Protein AF-L7MUF5-F1 (afdb_monomer)

InterPro domains:
  IPR000047 Helix-turn-helix motif [PR00031] (43-52)
  IPR000047 Helix-turn-helix motif [PR00031] (132-148)
  IPR001356 Homeodomain [PF00046] (15-67)
  IPR001356 Homeodomain [PF00046] (95-149)
  IPR001356 Homeodomain [PS50071] (12-72)
  IPR001356 Homeodomain [PS50071] (92-152)
  IPR001356 Homeodomain [SM00389] (14-76)
  IPR001356 Homeodomain [SM00389] (94-156)
  IPR001356 Homeodomain [cd00086] (15-71)
  IPR001356 Homeodomain [cd00086] (95-149)
  IPR009057 Homedomain-like superfamily [SSF46689] (9-71)
  IPR009057 Homedomain-like superfamily [SSF46689] (90-150)
  IPR051306 Homeobox domain-containing regulator [PTHR46123] (12-186)

Sequence (189 aa):
MELSCSTGLLEKEARRRRIILTQSQKDTLRVWFEKNPNPDLATRGHLAKELGISESQIMTWFQKHRKIRKQAEFACCSEESQEQEQDKPRVKEARRSRTHFTKFQTDILIEAFEKNRFPGIVTREKLAQQTGIPESRIHIWFQNRRARHPDPGQNTQKTPHPPQSSQGPTQKTVGKLAPSKTLTSSASV

Organism: Mus musculus (NCBI:txid10090)

Solvent-accessible surface area (backbone atoms only — not comparable to full-atom values): 12763 Å² total; per-residue (Å²): 134,86,90,78,90,85,84,78,80,78,72,74,71,67,72,65,74,80,79,72,78,51,70,68,54,50,51,55,50,47,62,45,40,76,77,45,70,76,68,52,73,67,59,41,50,50,51,17,65,76,65,74,43,57,47,68,56,52,53,53,51,45,53,51,50,52,50,51,51,53,50,48,53,65,60,54,76,69,72,85,80,70,99,69,92,76,99,67,84,85,71,70,80,68,74,77,75,83,84,81,76,54,70,70,48,47,52,54,54,50,57,47,39,76,76,42,74,76,66,52,70,70,58,40,46,53,48,16,69,76,56,73,45,57,43,72,58,52,54,51,46,46,54,54,49,43,75,73,55,68,67,94,82,67,79,81,79,87,78,79,78,76,84,79,79,79,88,75,87,87,80,91,80,83,88,83,92,82,87,82,8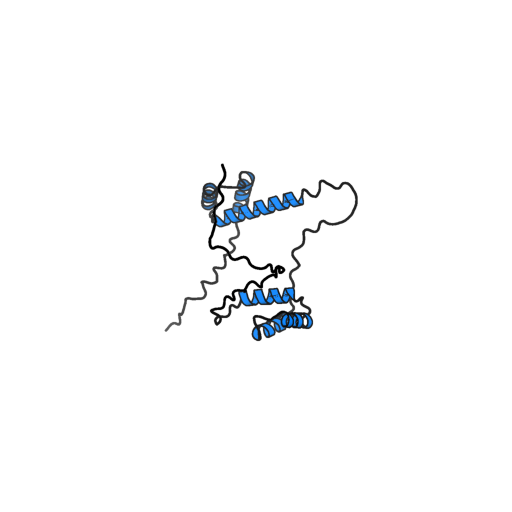8,86,90,78,90,85,89,87,134

Radius of gyration: 32.67 Å; Cα contacts (8 Å, |Δi|>4): 49; chains: 1; bounding box: 109×74×66 Å

Mean predicted aligned error: 20.21 Å

Nearest PDB structures (foldseek):
  6a8r-assembly1_B  TM=9.617E-01  e=1.023E-05  Homo sapiens
  5zjr-assembly1_A  TM=8.799E-01  e=2.143E-03  Drosophila melanogaster
  2r5y-assembly1_A  TM=7.652E-01  e=1.895E-03  Drosophila melanogaster
  2da1-assembly1_A  TM=7.391E-01  e=7.785E-03  Homo sapiens
  2dmq-assembly1_A  TM=6.373E-01  e=3.294E-03  Homo sapiens

Secondary structure (DSSP, 8-state):
-------SSSSGGGS-------HHHHHHHHHHHHH-SS--HHHHHHHHHHHTS-HHHHHHHHHHHHHHHHHHHHHHTTSSS--S------------PPPPPPHHHHHHHHHHHHH-SS--HHHHHHHHHHH---HHHHHHHHHHHHHHS--TT------PPP---PPPPP-------------------

Foldseek 3Di:
DDDDPDDDPPPVVPPPPPPDQDPVLVVVLVVVCVVPLPDDPVRLVVSCVVRVHDSVVSVVVSVVVVVVVVVVVVVVVVPPPDPDDDDDPPDPPPDPDDDDADPVLVVVLVVVCVVPLDDDQVRLVVSCVVRVNPSVVSVVVSVVVCVVVPDPPDDDDDDDDDPPDDDDDDDDDDDDDDDDDDDDDDDDD

pLDDT: mean 71.27, std 24.01, range [27.42, 97.75]

Structure (mmCIF, N/CA/C/O backbone):
data_AF-L7MUF5-F1
#
_entry.id   AF-L7MUF5-F1
#
loop_
_atom_site.group_PDB
_atom_site.id
_atom_site.type_symbol
_atom_site.label_atom_id
_atom_site.label_alt_id
_atom_site.label_comp_id
_atom_site.label_asym_id
_atom_site.label_entity_id
_atom_site.label_seq_id
_atom_site.pdbx_PDB_ins_code
_atom_site.Cartn_x
_atom_site.Cartn_y
_atom_site.Cartn_z
_atom_site.occupancy
_atom_site.B_iso_or_equiv
_atom_site.auth_seq_id
_atom_site.auth_comp_id
_atom_site.auth_asym_id
_atom_site.auth_atom_id
_atom_site.pdbx_PDB_model_num
ATOM 1 N N . MET A 1 1 ? 35.320 -29.085 19.360 1.00 39.66 1 MET A N 1
ATOM 2 C CA . MET A 1 1 ? 34.786 -29.591 18.080 1.00 39.66 1 MET A CA 1
ATOM 3 C C . MET A 1 1 ? 33.567 -28.754 17.756 1.00 39.66 1 MET A C 1
ATOM 5 O O . MET A 1 1 ? 32.731 -28.553 18.627 1.00 39.66 1 MET A O 1
ATOM 9 N N . GLU A 1 2 ? 33.607 -28.162 16.571 1.00 33.91 2 GLU A N 1
ATOM 10 C CA . GLU A 1 2 ? 32.833 -27.019 16.083 1.00 33.91 2 GLU A CA 1
ATOM 11 C C . GLU A 1 2 ? 31.307 -27.192 16.140 1.00 33.91 2 GLU A C 1
ATOM 13 O O . GLU A 1 2 ? 30.761 -28.233 15.778 1.00 33.91 2 GLU A O 1
ATOM 18 N N . LEU A 1 3 ? 30.628 -26.112 16.531 1.00 40.09 3 LEU A N 1
ATOM 19 C CA . LEU A 1 3 ? 29.201 -25.888 16.326 1.00 40.09 3 LEU A CA 1
ATOM 20 C C . LEU A 1 3 ? 28.983 -25.395 14.889 1.00 40.09 3 LEU A C 1
ATOM 22 O O . LEU A 1 3 ? 29.395 -24.290 14.553 1.00 40.09 3 LEU A O 1
ATOM 26 N N . SER A 1 4 ? 28.272 -26.156 14.058 1.00 34.97 4 SER A N 1
ATOM 27 C CA . SER A 1 4 ? 27.672 -25.612 12.836 1.00 34.97 4 SER A CA 1
ATOM 28 C C . SER A 1 4 ? 26.366 -26.332 12.528 1.00 34.97 4 SER A 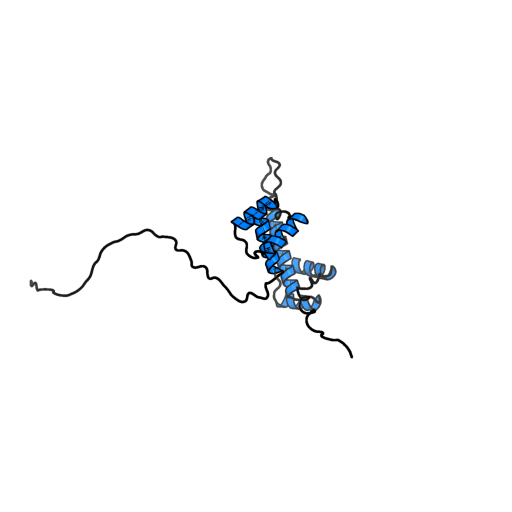C 1
ATOM 30 O O . SER A 1 4 ? 26.348 -27.425 11.972 1.00 34.97 4 SER A O 1
ATOM 32 N N . CYS A 1 5 ? 25.252 -25.705 12.902 1.00 27.42 5 CYS A N 1
ATOM 33 C CA . CYS A 1 5 ? 23.956 -25.972 12.291 1.00 27.42 5 CYS A CA 1
ATOM 34 C C . CYS A 1 5 ? 23.612 -24.741 11.443 1.00 27.42 5 CYS A C 1
ATOM 36 O O . CYS A 1 5 ? 22.890 -23.836 11.860 1.00 27.42 5 CYS A O 1
ATOM 38 N N . SER A 1 6 ? 24.242 -24.669 10.270 1.00 44.59 6 SER A N 1
ATOM 39 C CA . SER A 1 6 ? 23.833 -23.795 9.174 1.00 44.59 6 SER A CA 1
ATOM 40 C C . SER A 1 6 ? 22.742 -24.503 8.394 1.00 44.59 6 SER A C 1
ATOM 42 O O . SER A 1 6 ? 23.038 -25.533 7.812 1.00 44.59 6 SER A O 1
ATOM 44 N N . THR A 1 7 ? 21.532 -23.939 8.362 1.00 46.69 7 THR A N 1
ATOM 45 C CA . THR A 1 7 ? 20.605 -23.921 7.208 1.00 46.69 7 THR A CA 1
ATOM 46 C C . THR A 1 7 ? 19.228 -23.501 7.710 1.00 46.69 7 THR A C 1
ATOM 48 O O . THR A 1 7 ? 18.498 -24.296 8.290 1.00 46.69 7 THR A O 1
ATOM 51 N N . GLY A 1 8 ? 18.853 -22.239 7.516 1.00 38.56 8 GLY A N 1
ATOM 52 C CA . GLY A 1 8 ? 17.476 -21.817 7.803 1.00 38.56 8 GLY A CA 1
ATOM 53 C C . GLY A 1 8 ? 17.227 -20.314 7.754 1.00 38.56 8 GLY A C 1
ATOM 54 O O . GLY A 1 8 ? 16.088 -19.884 7.587 1.00 38.56 8 GLY A O 1
ATOM 55 N N . LEU A 1 9 ? 18.278 -19.493 7.846 1.00 38.97 9 LEU A N 1
ATOM 56 C CA . LEU A 1 9 ? 18.125 -18.034 7.872 1.00 38.97 9 LEU A CA 1
ATOM 57 C C . LEU A 1 9 ? 18.190 -17.369 6.481 1.00 38.97 9 LEU A C 1
ATOM 59 O O . LEU A 1 9 ? 17.806 -16.212 6.342 1.00 38.97 9 LEU A O 1
ATOM 63 N N . LEU A 1 10 ? 18.615 -18.089 5.435 1.00 42.66 10 LEU A N 1
ATOM 64 C CA . LEU A 1 10 ? 18.870 -17.513 4.104 1.00 42.66 10 LEU A CA 1
ATOM 65 C C . LEU A 1 10 ? 17.721 -17.650 3.093 1.00 42.66 10 LEU A C 1
ATOM 67 O O . LEU A 1 10 ? 17.870 -17.224 1.954 1.00 42.66 10 LEU A O 1
ATOM 71 N N . GLU A 1 11 ? 16.559 -18.180 3.478 1.00 41.78 11 GLU A N 1
ATOM 72 C CA . GLU A 1 11 ? 15.449 -18.369 2.523 1.00 41.78 11 GLU A CA 1
ATOM 73 C C . GLU A 1 11 ? 14.374 -17.274 2.604 1.00 41.78 11 GLU A C 1
ATOM 75 O O . GLU A 1 11 ? 13.569 -17.090 1.691 1.00 41.78 11 GLU A O 1
ATOM 80 N N . LYS A 1 12 ? 14.391 -16.456 3.666 1.00 38.12 12 LYS A N 1
ATOM 81 C CA . LYS A 1 12 ? 13.432 -15.349 3.854 1.00 38.12 12 LYS A CA 1
ATOM 82 C C . LYS A 1 12 ? 13.936 -13.986 3.363 1.00 38.12 12 LYS A C 1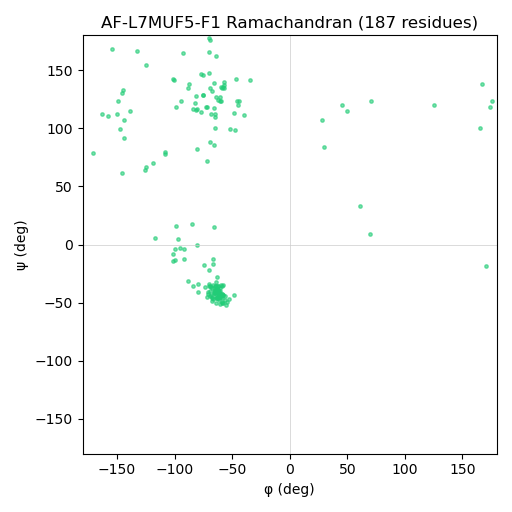
ATOM 84 O O . LYS A 1 12 ? 13.142 -13.045 3.319 1.00 38.12 12 LYS A O 1
ATOM 89 N N . GLU A 1 13 ? 15.182 -13.913 2.889 1.00 33.94 13 GLU A N 1
ATOM 90 C CA . GLU A 1 13 ? 15.756 -12.752 2.180 1.00 33.94 13 GLU A CA 1
ATOM 91 C C . GLU A 1 13 ? 15.337 -12.709 0.691 1.00 33.94 13 GLU A C 1
ATOM 93 O O . GLU A 1 13 ? 15.661 -11.785 -0.055 1.00 33.94 13 GLU A O 1
ATOM 98 N N . ALA A 1 14 ? 14.549 -13.689 0.235 1.00 40.84 14 ALA A N 1
ATOM 99 C CA . ALA A 1 14 ? 13.992 -13.749 -1.115 1.00 40.84 14 ALA A CA 1
ATOM 100 C C . ALA A 1 14 ? 12.676 -12.959 -1.272 1.00 40.84 14 ALA A C 1
ATOM 102 O O . ALA A 1 14 ? 11.934 -13.148 -2.239 1.00 40.84 14 ALA A O 1
ATOM 103 N N . ARG A 1 15 ? 12.355 -12.030 -0.358 1.00 50.66 15 ARG A N 1
ATOM 104 C CA . ARG A 1 15 ? 11.275 -11.048 -0.570 1.00 50.66 15 ARG A CA 1
ATOM 105 C C . ARG A 1 15 ? 11.722 -10.027 -1.613 1.00 50.66 15 ARG A C 1
ATOM 107 O O . ARG A 1 15 ? 12.022 -8.896 -1.261 1.00 50.66 15 ARG A O 1
ATOM 114 N N . ARG A 1 16 ? 11.785 -10.454 -2.883 1.00 51.75 16 ARG A N 1
ATOM 115 C CA . ARG A 1 16 ? 12.082 -9.662 -4.089 1.00 51.75 16 ARG A CA 1
ATOM 116 C C . ARG A 1 16 ? 13.004 -8.485 -3.781 1.00 51.75 16 ARG A C 1
ATOM 118 O O . ARG A 1 16 ? 12.507 -7.369 -3.604 1.00 51.75 16 ARG A O 1
ATOM 125 N N . ARG A 1 17 ? 14.325 -8.724 -3.749 1.00 52.56 17 ARG A N 1
ATOM 126 C CA . ARG A 1 17 ? 15.322 -7.647 -3.857 1.00 52.56 17 ARG A CA 1
ATOM 127 C C . ARG A 1 17 ? 14.787 -6.675 -4.901 1.00 52.56 17 ARG A C 1
ATOM 129 O O . ARG A 1 17 ? 14.587 -7.058 -6.053 1.00 52.56 17 ARG A O 1
ATOM 136 N N . ARG A 1 18 ? 14.400 -5.472 -4.477 1.00 55.03 18 ARG A N 1
ATOM 137 C CA . ARG A 1 18 ? 13.870 -4.457 -5.382 1.00 55.03 18 ARG A CA 1
ATOM 138 C C . ARG A 1 18 ? 15.056 -4.036 -6.235 1.00 55.03 18 ARG A C 1
ATOM 140 O O . ARG A 1 18 ? 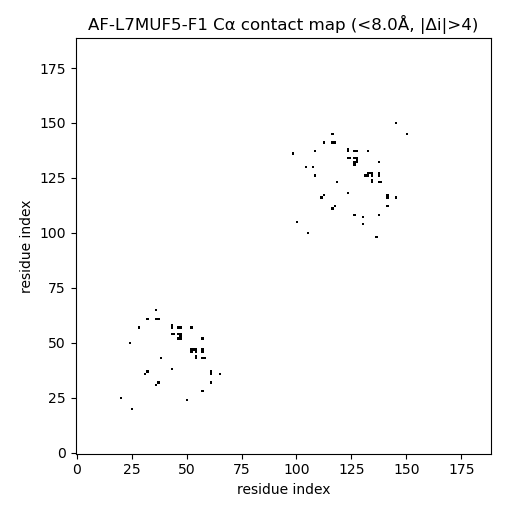15.790 -3.141 -5.846 1.00 55.03 18 ARG A O 1
ATOM 147 N N . ILE A 1 19 ? 15.280 -4.740 -7.341 1.00 63.91 19 ILE A N 1
ATOM 148 C CA . ILE A 1 19 ? 16.345 -4.420 -8.282 1.00 63.91 19 ILE A CA 1
ATOM 149 C C . ILE A 1 19 ? 15.994 -3.050 -8.862 1.00 63.91 19 ILE A C 1
ATOM 151 O O . ILE A 1 19 ? 14.963 -2.879 -9.521 1.00 63.91 19 ILE A O 1
ATOM 155 N N . ILE A 1 20 ? 16.810 -2.057 -8.523 1.00 77.06 20 ILE A N 1
ATOM 156 C CA . ILE A 1 20 ? 16.677 -0.684 -8.995 1.00 77.06 20 ILE A CA 1
ATOM 157 C C . ILE A 1 20 ? 17.312 -0.651 -10.382 1.00 77.06 20 ILE A C 1
ATOM 159 O O . ILE A 1 20 ? 18.509 -0.884 -10.506 1.00 77.06 20 ILE A O 1
ATOM 163 N N . LEU A 1 21 ? 16.516 -0.380 -11.420 1.00 84.81 21 LEU A N 1
ATOM 164 C CA . LEU A 1 21 ? 17.067 -0.130 -12.753 1.00 84.81 21 LEU A CA 1
ATOM 165 C C . LEU A 1 21 ? 18.026 1.065 -12.680 1.00 84.81 21 LEU A C 1
ATOM 167 O O . LEU A 1 21 ? 17.680 2.095 -12.080 1.00 84.81 21 LEU A O 1
ATOM 171 N N . THR A 1 22 ? 19.194 0.934 -13.305 1.00 88.56 22 THR A N 1
ATOM 172 C CA . THR A 1 22 ? 20.160 2.028 -13.435 1.00 88.56 22 THR A CA 1
ATOM 173 C C . THR A 1 22 ? 19.569 3.160 -14.276 1.00 88.56 22 THR A C 1
ATOM 175 O O . THR A 1 22 ? 18.566 2.987 -14.974 1.00 88.56 22 THR A O 1
ATOM 178 N N . GLN A 1 23 ? 20.156 4.355 -14.189 1.00 84.75 23 GLN A N 1
ATOM 179 C CA . GLN A 1 23 ? 19.664 5.506 -14.945 1.00 84.75 23 GLN A CA 1
ATOM 180 C C . GLN A 1 23 ? 19.762 5.261 -16.461 1.00 84.75 23 GLN A C 1
ATOM 182 O O . GLN A 1 23 ? 18.758 5.378 -17.154 1.00 84.75 23 GLN A O 1
ATOM 187 N N . SER A 1 24 ? 20.908 4.756 -16.931 1.00 89.50 24 SER A N 1
ATOM 188 C CA . SER A 1 24 ? 21.113 4.362 -18.333 1.00 89.50 24 SER A CA 1
ATOM 189 C C . SER A 1 24 ? 20.084 3.328 -18.818 1.00 89.50 24 SER A C 1
ATOM 191 O O . SER A 1 24 ? 19.470 3.528 -19.862 1.00 89.50 24 SER A O 1
ATOM 193 N N . GLN A 1 25 ? 19.786 2.287 -18.026 1.00 90.00 25 GLN A N 1
ATOM 194 C CA . GLN A 1 25 ? 18.750 1.303 -18.377 1.00 90.00 25 GLN A CA 1
ATOM 195 C C . GLN A 1 25 ? 17.362 1.945 -18.527 1.00 90.00 25 GLN A C 1
ATOM 197 O O . GLN A 1 25 ? 16.604 1.584 -19.424 1.00 90.00 25 GLN A O 1
ATOM 202 N N . LYS A 1 26 ? 17.003 2.899 -17.656 1.00 88.69 26 LYS A N 1
ATOM 203 C CA . LYS A 1 26 ? 15.715 3.610 -17.748 1.00 88.69 26 LYS A CA 1
ATOM 204 C C . LYS A 1 26 ? 15.637 4.500 -18.978 1.00 88.69 26 LYS A C 1
ATOM 206 O O . LYS A 1 26 ? 14.559 4.612 -19.555 1.00 88.69 26 LYS A O 1
ATOM 211 N N . ASP A 1 27 ? 16.736 5.142 -19.347 1.00 89.38 27 ASP A N 1
ATOM 212 C CA . ASP A 1 27 ? 16.761 6.054 -20.484 1.00 89.38 27 ASP A CA 1
ATOM 213 C C . ASP A 1 27 ? 16.642 5.280 -21.800 1.00 89.38 27 ASP A C 1
ATOM 215 O O . ASP A 1 27 ? 15.800 5.631 -22.626 1.00 89.38 27 ASP A O 1
ATOM 219 N N . THR A 1 28 ? 17.317 4.132 -21.930 1.00 89.12 28 THR A N 1
ATOM 220 C CA . THR A 1 28 ? 17.105 3.227 -23.072 1.00 89.12 28 THR A CA 1
ATOM 221 C C . THR A 1 28 ? 15.660 2.727 -23.150 1.00 89.12 28 THR A C 1
ATOM 223 O O . THR A 1 28 ? 15.048 2.754 -24.218 1.00 89.12 28 THR A O 1
ATOM 226 N N . LEU A 1 29 ? 15.064 2.325 -22.019 1.00 90.56 29 LEU A N 1
ATOM 227 C CA . LEU A 1 29 ? 13.659 1.900 -21.988 1.00 90.56 29 LEU A CA 1
ATOM 228 C C . LEU A 1 29 ? 12.690 3.031 -22.352 1.00 90.56 29 LEU A C 1
ATOM 230 O O . LEU A 1 29 ? 11.657 2.759 -22.956 1.00 90.56 29 LEU A O 1
ATOM 234 N N . ARG A 1 30 ? 13.007 4.288 -22.018 1.00 89.88 30 ARG A N 1
ATOM 235 C CA . ARG A 1 30 ? 12.189 5.458 -22.372 1.00 89.88 30 ARG A CA 1
ATOM 236 C C . ARG A 1 30 ? 12.184 5.713 -23.874 1.00 89.88 30 ARG A C 1
ATOM 238 O O . ARG A 1 30 ? 11.107 5.852 -24.443 1.00 89.88 30 ARG A O 1
ATOM 245 N N . VAL A 1 31 ? 13.355 5.678 -24.510 1.00 90.50 31 VAL A N 1
ATOM 246 C CA . VAL A 1 31 ? 13.477 5.816 -25.971 1.00 90.50 31 VAL A CA 1
ATOM 247 C C . VAL A 1 31 ? 12.679 4.724 -26.686 1.00 90.50 31 VAL A C 1
ATOM 249 O O . VAL A 1 31 ? 11.962 4.990 -27.650 1.00 90.50 31 VAL A O 1
ATOM 252 N N . TRP A 1 32 ? 12.749 3.490 -26.188 1.00 90.06 32 TRP A N 1
ATOM 253 C CA . TRP A 1 32 ? 11.943 2.391 -26.716 1.00 90.06 32 TRP A CA 1
ATOM 254 C C . TRP A 1 32 ? 10.445 2.579 -26.475 1.00 90.06 32 TRP A C 1
ATOM 256 O O . TRP A 1 32 ? 9.642 2.292 -27.361 1.00 90.06 32 TRP A O 1
ATOM 266 N N . PHE A 1 33 ? 10.062 3.082 -25.302 1.00 92.00 33 PHE A N 1
ATOM 267 C CA . PHE A 1 33 ? 8.669 3.325 -24.937 1.00 92.00 33 PHE A CA 1
ATOM 268 C C . PHE A 1 33 ? 7.981 4.348 -25.839 1.00 92.00 33 PHE A C 1
ATOM 270 O O . PHE A 1 33 ? 6.810 4.171 -26.164 1.00 92.00 33 PHE A O 1
ATOM 277 N N . GLU A 1 34 ? 8.689 5.402 -26.242 1.00 89.25 34 GLU A N 1
ATOM 278 C CA . GLU A 1 34 ? 8.163 6.421 -27.156 1.00 89.25 34 GLU A CA 1
ATOM 279 C C . GLU A 1 34 ? 7.855 5.842 -28.540 1.00 89.25 34 GLU A C 1
ATOM 281 O O . GLU A 1 34 ? 6.822 6.162 -29.125 1.00 89.25 34 GLU A O 1
ATOM 286 N N . LYS A 1 35 ? 8.716 4.941 -29.029 1.00 87.50 35 LYS A N 1
ATOM 287 C CA . LYS A 1 35 ? 8.584 4.308 -30.348 1.00 87.50 35 LYS A CA 1
ATOM 288 C C . LYS A 1 35 ? 7.574 3.164 -30.364 1.00 87.50 35 LYS A C 1
ATOM 290 O O . LYS A 1 35 ? 6.823 3.017 -31.321 1.00 87.50 35 LYS A O 1
ATOM 295 N N . ASN A 1 36 ? 7.562 2.337 -29.320 1.00 87.31 36 ASN A N 1
ATOM 296 C CA . ASN A 1 36 ? 6.658 1.199 -29.205 1.00 87.31 36 ASN A CA 1
ATOM 297 C C . ASN A 1 36 ? 6.214 0.989 -27.744 1.00 87.31 36 ASN A C 1
ATOM 299 O O . ASN A 1 36 ? 6.855 0.246 -26.999 1.00 87.31 36 ASN A O 1
ATOM 303 N N . PRO A 1 37 ? 5.083 1.585 -27.321 1.00 86.94 37 PRO A N 1
ATOM 304 C CA . PRO A 1 37 ? 4.555 1.427 -25.963 1.00 86.94 37 PRO A CA 1
ATOM 305 C C . PRO A 1 37 ? 4.075 0.005 -25.628 1.00 86.94 37 PRO A C 1
ATOM 307 O O . PRO A 1 37 ? 3.879 -0.316 -24.452 1.00 86.94 37 PRO A O 1
ATOM 310 N N . ASN A 1 38 ? 3.849 -0.839 -26.641 1.00 88.19 38 ASN A N 1
ATOM 311 C CA . ASN A 1 38 ? 3.309 -2.192 -26.509 1.00 88.19 38 ASN A CA 1
ATOM 312 C C . ASN A 1 38 ? 4.240 -3.221 -27.179 1.00 88.19 38 ASN A C 1
ATOM 314 O O . ASN A 1 38 ? 3.831 -3.872 -28.140 1.00 88.19 38 ASN A O 1
ATOM 318 N N . PRO A 1 39 ? 5.481 -3.396 -26.686 1.00 87.75 39 PRO A N 1
ATOM 319 C CA . PRO A 1 39 ? 6.409 -4.346 -27.279 1.00 87.75 39 PRO A CA 1
ATOM 320 C C . PRO A 1 39 ? 5.893 -5.777 -27.109 1.00 87.75 39 PRO A C 1
ATOM 322 O O . PRO A 1 39 ? 5.376 -6.147 -26.043 1.00 87.75 39 PRO A O 1
ATOM 325 N N . ASP A 1 40 ? 6.049 -6.577 -28.160 1.00 89.69 40 ASP A N 1
ATOM 326 C CA . ASP A 1 40 ? 5.726 -7.999 -28.161 1.00 89.69 40 ASP A CA 1
ATOM 327 C C . ASP A 1 40 ? 6.714 -8.806 -27.296 1.00 89.69 40 ASP A C 1
ATOM 329 O O . ASP A 1 40 ? 7.640 -8.268 -26.681 1.00 89.69 40 ASP A O 1
ATOM 333 N N . LEU A 1 41 ? 6.485 -10.116 -27.190 1.00 88.06 41 LEU A N 1
ATOM 334 C CA . LEU A 1 41 ? 7.320 -10.992 -26.367 1.00 88.06 41 LEU A CA 1
ATOM 335 C C . LEU A 1 41 ? 8.779 -11.020 -26.855 1.00 88.06 41 LEU A C 1
ATOM 337 O O . LEU A 1 41 ? 9.703 -10.950 -26.046 1.00 88.06 41 LEU A O 1
ATOM 341 N N . ALA A 1 42 ? 8.989 -11.066 -28.172 1.00 87.94 42 ALA A N 1
ATOM 342 C CA . ALA A 1 42 ? 10.317 -11.149 -28.770 1.00 87.94 42 ALA A CA 1
ATOM 343 C C . ALA A 1 42 ? 11.133 -9.869 -28.536 1.00 87.94 42 ALA A C 1
ATOM 345 O O . ALA A 1 42 ? 12.281 -9.938 -28.089 1.00 87.94 42 ALA A O 1
ATOM 346 N N . THR A 1 43 ? 10.521 -8.700 -28.744 1.00 89.19 43 THR A N 1
ATOM 347 C CA . THR A 1 43 ? 11.151 -7.391 -28.528 1.00 89.19 43 THR A CA 1
ATOM 348 C C . THR A 1 43 ? 11.548 -7.216 -27.064 1.00 89.19 43 THR A C 1
ATOM 350 O O . THR A 1 43 ? 12.664 -6.793 -26.763 1.00 89.19 43 THR A O 1
ATOM 353 N N . ARG A 1 44 ? 10.673 -7.603 -26.124 1.00 91.50 44 ARG A N 1
ATOM 354 C CA . ARG A 1 44 ? 11.009 -7.560 -24.691 1.00 91.50 44 ARG A CA 1
ATOM 355 C C . ARG A 1 44 ? 12.146 -8.513 -24.333 1.00 91.50 44 ARG A C 1
ATOM 357 O O . ARG A 1 44 ? 12.998 -8.145 -23.527 1.00 91.50 44 ARG A O 1
ATOM 364 N N . GLY A 1 45 ? 12.174 -9.703 -24.930 1.00 89.69 45 GLY A N 1
ATOM 365 C CA . GLY A 1 45 ? 13.245 -10.680 -24.742 1.00 89.69 45 GLY A CA 1
ATOM 366 C C . GLY A 1 45 ? 14.606 -10.185 -25.243 1.00 89.69 45 GLY A C 1
ATOM 367 O O . GLY A 1 45 ? 15.618 -10.414 -24.580 1.00 89.69 45 GLY A O 1
ATOM 368 N N . HIS A 1 46 ? 14.646 -9.468 -26.369 1.00 91.06 46 HIS A N 1
ATOM 369 C CA . HIS A 1 46 ? 15.874 -8.839 -26.865 1.00 91.06 46 HIS A CA 1
ATOM 370 C C . HIS A 1 46 ? 16.381 -7.762 -25.898 1.00 91.06 46 HIS A C 1
ATOM 372 O O . HIS A 1 46 ? 17.521 -7.833 -25.441 1.00 91.06 46 HIS A O 1
ATOM 378 N N . LEU A 1 47 ? 15.499 -6.845 -25.487 1.00 89.38 47 LEU A N 1
ATOM 379 C CA . LEU A 1 47 ? 15.823 -5.786 -24.527 1.00 89.38 47 LEU A CA 1
ATOM 380 C C . LEU A 1 47 ? 16.293 -6.333 -23.177 1.00 89.38 47 LEU A C 1
ATOM 382 O O . LEU A 1 47 ? 17.156 -5.741 -22.535 1.00 89.38 47 LEU A O 1
ATOM 386 N N . ALA A 1 48 ? 15.742 -7.465 -22.737 1.00 92.44 48 ALA A N 1
ATOM 387 C CA . ALA A 1 48 ? 16.168 -8.128 -21.509 1.00 92.44 48 ALA A CA 1
ATOM 388 C C . ALA A 1 48 ? 17.644 -8.549 -21.579 1.00 92.44 48 ALA A C 1
ATOM 390 O O . ALA A 1 48 ? 18.402 -8.319 -20.634 1.00 92.44 48 ALA A O 1
ATOM 391 N N . LYS A 1 49 ? 18.056 -9.120 -22.717 1.00 91.06 49 LYS A N 1
ATOM 392 C CA . LYS A 1 49 ? 19.443 -9.533 -22.964 1.00 91.06 49 LYS A CA 1
ATOM 393 C C . LYS A 1 49 ? 20.374 -8.331 -23.108 1.00 91.06 49 LYS A C 1
ATOM 395 O O . LYS A 1 49 ? 21.441 -8.333 -22.509 1.00 91.06 49 LYS A O 1
ATOM 400 N N . GLU A 1 50 ? 19.953 -7.311 -23.851 1.00 90.62 50 GLU A N 1
ATOM 401 C CA . GLU A 1 50 ? 20.744 -6.102 -24.115 1.00 90.62 50 GLU A CA 1
ATOM 402 C C . GLU A 1 50 ? 20.981 -5.271 -22.846 1.00 90.62 50 GLU A C 1
ATOM 404 O O . GLU A 1 50 ? 22.087 -4.802 -22.592 1.00 90.62 50 GLU A O 1
ATOM 409 N N . LEU A 1 51 ? 19.953 -5.123 -22.007 1.00 89.44 51 LEU A N 1
ATOM 410 C CA . LEU A 1 51 ? 20.012 -4.290 -20.804 1.00 89.44 51 LEU A CA 1
ATOM 411 C C . LEU A 1 51 ? 20.437 -5.057 -19.546 1.00 89.44 51 LEU A C 1
ATOM 413 O O . LEU A 1 51 ? 20.569 -4.446 -18.481 1.00 89.44 51 LEU A O 1
ATOM 417 N N . GLY A 1 52 ? 20.622 -6.378 -19.638 1.00 89.50 52 GLY A N 1
ATOM 418 C CA . GLY A 1 52 ? 20.966 -7.232 -18.500 1.00 89.50 52 GLY A CA 1
ATOM 419 C C . GLY A 1 52 ? 19.901 -7.227 -17.396 1.00 89.50 52 GLY A C 1
ATOM 420 O O . GLY A 1 52 ? 20.230 -7.305 -16.212 1.00 89.50 52 GLY A O 1
ATOM 421 N N . ILE A 1 53 ? 18.623 -7.087 -17.760 1.00 91.06 53 ILE A N 1
ATOM 422 C CA . ILE A 1 53 ? 17.482 -7.064 -16.827 1.00 91.06 53 ILE A CA 1
ATOM 423 C C . ILE A 1 53 ? 16.460 -8.130 -17.207 1.00 91.06 53 ILE A C 1
ATOM 425 O O . ILE A 1 53 ? 16.355 -8.528 -18.360 1.00 91.06 53 ILE A O 1
ATOM 429 N N . SER A 1 54 ? 15.667 -8.600 -16.243 1.00 90.12 54 SER A N 1
ATOM 430 C CA . SER A 1 54 ? 14.661 -9.626 -16.538 1.00 90.12 54 SER A CA 1
ATOM 431 C C . SER A 1 54 ? 13.513 -9.078 -17.391 1.00 90.12 54 SER A C 1
ATOM 433 O O . SER A 1 54 ? 13.069 -7.938 -17.224 1.00 90.12 54 SER A O 1
ATOM 435 N N . GLU A 1 55 ? 12.948 -9.929 -18.247 1.00 89.62 55 GLU A N 1
ATOM 436 C CA . GLU A 1 55 ? 11.797 -9.566 -19.081 1.00 89.62 55 GLU A CA 1
ATOM 437 C C . GLU A 1 55 ? 10.591 -9.117 -18.235 1.00 89.62 55 GLU A C 1
ATOM 439 O O . GLU A 1 55 ? 9.878 -8.176 -18.579 1.00 89.62 55 GLU A O 1
ATOM 444 N N . SER A 1 56 ? 10.413 -9.725 -17.058 1.00 87.12 56 SER A N 1
ATOM 445 C CA . SER A 1 56 ? 9.381 -9.346 -16.086 1.00 87.12 56 SER A CA 1
ATOM 446 C C . SER A 1 56 ? 9.557 -7.912 -15.565 1.00 87.12 56 SER A C 1
ATOM 448 O O . SER A 1 56 ? 8.570 -7.194 -15.364 1.00 87.12 56 SER A O 1
ATOM 450 N N . GLN A 1 57 ? 10.802 -7.445 -15.393 1.00 87.88 57 GLN A N 1
ATOM 451 C CA . GLN A 1 57 ? 11.079 -6.054 -15.020 1.00 87.88 57 GLN A CA 1
ATOM 452 C C . GLN A 1 57 ? 10.724 -5.090 -16.148 1.00 87.88 57 GLN A C 1
ATOM 454 O O . GLN A 1 57 ? 10.078 -4.079 -15.876 1.00 87.88 57 GLN A O 1
ATOM 459 N N . ILE A 1 58 ? 11.082 -5.418 -17.392 1.00 89.38 58 ILE A N 1
ATOM 460 C CA . ILE A 1 58 ? 10.719 -4.627 -18.576 1.00 89.38 58 ILE A CA 1
ATOM 461 C C . ILE A 1 58 ? 9.197 -4.561 -18.693 1.00 89.38 58 ILE A C 1
ATOM 463 O O . ILE A 1 58 ? 8.622 -3.476 -18.715 1.00 89.38 58 ILE A O 1
ATOM 467 N N . MET A 1 59 ? 8.516 -5.705 -18.645 1.00 91.00 59 MET A N 1
ATOM 468 C CA . MET A 1 59 ? 7.057 -5.777 -18.691 1.00 91.00 59 MET A CA 1
ATOM 469 C C . MET A 1 59 ? 6.409 -4.910 -17.600 1.00 91.00 59 MET A C 1
ATOM 471 O O . MET A 1 59 ? 5.533 -4.092 -17.893 1.00 91.00 59 MET A O 1
ATOM 475 N N . THR A 1 60 ? 6.857 -5.043 -16.348 1.00 89.38 60 THR A N 1
ATOM 476 C CA . THR A 1 60 ? 6.343 -4.250 -15.219 1.00 89.38 60 THR A CA 1
ATOM 477 C C . THR A 1 60 ? 6.596 -2.754 -15.424 1.00 89.38 60 THR A C 1
ATOM 479 O O . THR A 1 60 ? 5.727 -1.925 -15.138 1.00 89.38 60 THR A O 1
ATOM 482 N N . TRP A 1 61 ? 7.772 -2.390 -15.941 1.00 91.88 61 TRP A N 1
ATOM 483 C CA . TRP A 1 61 ? 8.146 -1.009 -16.229 1.00 91.88 61 TRP A CA 1
ATOM 484 C C . TRP A 1 61 ? 7.246 -0.401 -17.317 1.00 91.88 61 TRP A C 1
ATOM 486 O O . TRP A 1 61 ? 6.690 0.677 -17.093 1.00 91.88 61 TRP A O 1
ATOM 496 N N . PHE A 1 62 ? 7.001 -1.114 -18.423 1.00 92.31 62 PHE A N 1
ATOM 497 C CA . 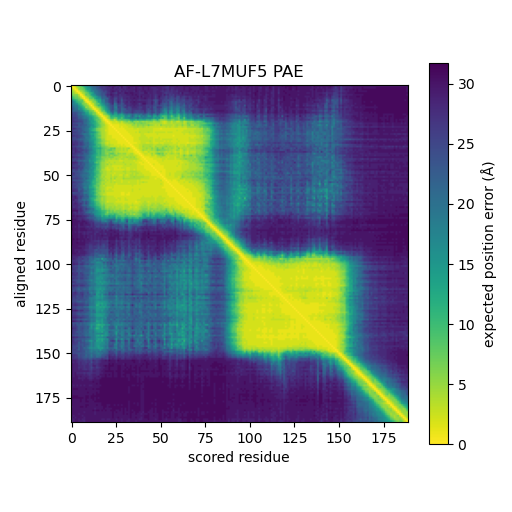PHE A 1 62 ? 6.115 -0.684 -19.515 1.00 92.31 62 PHE A CA 1
ATOM 498 C C . PHE A 1 62 ? 4.651 -0.575 -19.061 1.00 92.31 62 PHE A C 1
ATOM 500 O O . PHE A 1 62 ? 3.953 0.379 -19.404 1.00 92.31 62 PHE A O 1
ATOM 507 N N . GLN A 1 63 ? 4.162 -1.517 -18.246 1.00 88.69 63 GLN A N 1
ATOM 508 C CA . GLN A 1 63 ? 2.820 -1.440 -17.650 1.00 88.69 63 GLN A CA 1
ATOM 509 C C . GLN A 1 63 ? 2.667 -0.209 -16.748 1.00 88.69 63 GLN A C 1
ATOM 511 O O . GLN A 1 63 ? 1.668 0.509 -16.839 1.00 88.69 63 GLN A O 1
ATOM 516 N N . LYS A 1 64 ? 3.668 0.071 -15.905 1.00 87.81 64 LYS A N 1
ATOM 517 C CA . LYS A 1 64 ? 3.678 1.259 -15.047 1.00 87.81 64 LYS A CA 1
ATOM 518 C C . LYS A 1 64 ? 3.685 2.549 -15.874 1.00 87.81 64 LYS A C 1
ATOM 520 O O . LYS A 1 64 ? 2.904 3.442 -15.564 1.00 87.81 64 LYS A O 1
ATOM 525 N N . HIS A 1 65 ? 4.511 2.643 -16.917 1.00 87.75 65 HIS A N 1
ATOM 526 C CA . HIS A 1 65 ? 4.616 3.851 -17.747 1.00 87.75 65 HIS A CA 1
ATOM 527 C C . HIS A 1 65 ? 3.360 4.103 -18.586 1.00 87.75 65 HIS A C 1
ATOM 529 O O . HIS A 1 65 ? 2.880 5.232 -18.600 1.00 87.75 65 HIS A O 1
ATOM 535 N N . ARG A 1 66 ? 2.736 3.066 -19.168 1.00 91.81 66 ARG A N 1
ATOM 536 C CA . ARG A 1 66 ? 1.412 3.199 -19.814 1.00 91.81 66 ARG A CA 1
ATOM 537 C C . ARG A 1 66 ? 0.351 3.697 -18.839 1.00 91.81 66 ARG A C 1
ATOM 539 O O . ARG A 1 66 ? -0.434 4.575 -19.178 1.00 91.81 66 ARG A O 1
ATOM 546 N N . LYS A 1 67 ? 0.343 3.166 -17.610 1.00 87.38 67 LYS A N 1
ATOM 547 C CA . LYS A 1 67 ? -0.599 3.598 -16.570 1.00 87.38 67 LYS A CA 1
ATOM 548 C C . LYS A 1 67 ? -0.378 5.055 -16.169 1.00 87.38 67 LYS A C 1
ATOM 550 O O . LYS A 1 67 ? -1.355 5.780 -16.037 1.00 87.38 67 LYS A O 1
ATOM 555 N N . ILE A 1 68 ? 0.874 5.474 -15.982 1.00 85.19 68 ILE A N 1
ATOM 556 C CA . ILE A 1 68 ? 1.210 6.867 -15.660 1.00 85.19 68 ILE A CA 1
ATOM 557 C C . ILE A 1 68 ? 0.804 7.790 -16.810 1.00 85.19 68 ILE A C 1
ATOM 559 O O . ILE A 1 68 ? 0.141 8.785 -16.554 1.00 85.19 68 ILE A O 1
ATOM 563 N N . ARG A 1 69 ? 1.123 7.432 -18.061 1.00 85.44 69 ARG A N 1
ATOM 564 C CA . ARG A 1 69 ? 0.735 8.200 -19.251 1.00 85.44 69 ARG A CA 1
ATOM 565 C C . ARG A 1 69 ? -0.781 8.365 -19.343 1.00 85.44 69 ARG A C 1
ATOM 567 O O . ARG A 1 69 ? -1.256 9.488 -19.390 1.00 85.44 69 ARG A O 1
ATOM 574 N N . LYS A 1 70 ? -1.540 7.271 -19.228 1.00 85.00 70 LYS A N 1
ATOM 575 C CA . LYS A 1 70 ? -3.010 7.311 -19.235 1.00 85.00 70 LYS A CA 1
ATOM 576 C C . LYS A 1 70 ? -3.579 8.150 -18.085 1.00 85.00 70 LYS A C 1
ATOM 578 O O . LYS A 1 70 ? -4.574 8.840 -18.257 1.00 85.00 70 LYS A O 1
ATOM 583 N N . GLN A 1 71 ? -2.968 8.093 -16.899 1.00 75.62 71 GLN A N 1
ATOM 584 C CA . GLN A 1 71 ? -3.370 8.934 -15.765 1.00 75.62 71 GLN A CA 1
ATOM 585 C C . GLN A 1 71 ? -3.031 10.413 -15.976 1.00 75.62 71 GLN A C 1
ATOM 587 O O . GLN A 1 71 ? -3.781 11.257 -15.501 1.00 75.62 71 GLN A O 1
ATOM 592 N N . ALA A 1 72 ? -1.930 10.729 -16.663 1.00 77.38 72 ALA A N 1
ATOM 593 C CA . ALA A 1 72 ? -1.563 12.094 -17.027 1.00 77.38 72 ALA A CA 1
ATOM 594 C C . ALA A 1 72 ? -2.500 12.654 -18.108 1.00 77.38 72 ALA A C 1
ATOM 596 O O . ALA A 1 72 ? -2.992 13.765 -17.956 1.00 77.38 72 ALA A O 1
ATOM 597 N N . GLU A 1 73 ? -2.835 11.855 -19.124 1.00 70.38 73 GLU A N 1
ATOM 598 C CA . GLU A 1 73 ? -3.837 12.189 -20.147 1.00 70.38 73 GLU A CA 1
ATOM 599 C C . GLU A 1 73 ? -5.209 12.463 -19.498 1.00 70.38 73 GLU A C 1
ATOM 601 O O . GLU A 1 73 ? -5.821 13.499 -19.738 1.00 70.38 73 GLU A O 1
ATOM 606 N N . PHE A 1 74 ? -5.648 11.610 -18.566 1.00 61.09 74 PHE A N 1
ATOM 607 C CA . PHE A 1 74 ? -6.900 11.811 -17.819 1.00 61.09 74 PHE A CA 1
ATOM 608 C C . PHE A 1 74 ? -6.845 12.980 -16.812 1.00 61.09 74 PHE A C 1
ATOM 610 O O . PHE A 1 74 ? -7.879 13.504 -16.393 1.00 61.09 74 PHE A O 1
ATOM 617 N N . ALA A 1 75 ? -5.645 13.385 -16.388 1.00 63.47 75 ALA A N 1
ATOM 618 C CA . ALA A 1 75 ? -5.452 14.565 -15.552 1.00 63.47 75 ALA A CA 1
ATOM 619 C C . ALA A 1 75 ? -5.491 15.865 -16.374 1.00 63.47 75 ALA A C 1
ATOM 621 O O . ALA A 1 75 ? -5.999 16.852 -15.853 1.00 63.47 75 ALA A O 1
ATOM 622 N N . CYS A 1 76 ? -5.013 15.841 -17.625 1.00 42.03 76 CYS A N 1
ATOM 623 C CA . CYS A 1 76 ? -4.922 16.991 -18.531 1.00 42.03 76 CYS A CA 1
ATOM 624 C C . CYS A 1 76 ? -6.238 17.277 -19.289 1.00 42.03 76 CYS A C 1
ATOM 626 O O . CYS A 1 76 ? -6.636 18.430 -19.398 1.00 42.03 76 CYS A O 1
ATOM 628 N N . CYS A 1 77 ? -7.015 16.256 -19.680 1.00 32.94 77 CYS A N 1
ATOM 629 C CA . CYS A 1 77 ? -8.351 16.412 -20.300 1.00 32.94 77 CYS A CA 1
ATOM 630 C C . CYS A 1 77 ? -9.440 17.015 -19.382 1.00 32.94 77 CYS A C 1
ATOM 632 O O . CYS A 1 77 ? -10.629 16.884 -19.650 1.00 32.94 77 CYS A O 1
ATOM 634 N N . SER A 1 78 ? -9.082 17.622 -18.255 1.00 41.34 78 SER A N 1
ATOM 635 C CA . SER A 1 78 ? -10.035 18.321 -17.383 1.00 41.34 78 SER A CA 1
ATOM 636 C C . SER A 1 78 ? -9.755 19.809 -17.263 1.00 41.34 78 SER A C 1
ATOM 638 O O . SER A 1 78 ? -10.417 20.465 -16.470 1.00 41.34 78 SER A O 1
ATOM 640 N N . GLU A 1 79 ? -8.791 20.320 -18.028 1.00 45.88 79 GLU A N 1
ATOM 641 C CA . GLU A 1 79 ? -8.433 21.739 -18.046 1.00 45.88 79 GLU A CA 1
ATOM 642 C C . GLU A 1 79 ? -9.019 22.484 -19.261 1.00 45.88 79 GLU A C 1
ATOM 644 O O . GLU A 1 79 ? -8.979 23.705 -19.284 1.00 45.88 79 GLU A O 1
ATOM 649 N N . GLU A 1 80 ? -9.632 21.797 -20.237 1.00 44.53 80 GLU A N 1
ATOM 650 C CA . GLU A 1 80 ? -10.104 22.425 -21.491 1.00 44.53 80 GLU A CA 1
ATOM 651 C C . GLU A 1 80 ? -11.610 22.755 -21.514 1.00 44.53 80 GLU A C 1
ATOM 653 O O . GLU A 1 80 ? -12.208 22.981 -22.561 1.00 44.53 80 GLU A O 1
ATOM 658 N N . SER A 1 81 ? -12.288 22.768 -20.367 1.00 41.69 81 SER A N 1
ATOM 659 C CA . SER A 1 81 ? -13.711 23.134 -20.317 1.00 41.69 81 SER A CA 1
ATOM 660 C C . SER A 1 81 ? -14.061 23.868 -19.033 1.00 41.69 81 SER A C 1
ATOM 662 O O . SER A 1 81 ? -14.856 23.358 -18.254 1.00 41.69 81 SER A O 1
ATOM 664 N N . GLN A 1 82 ? -13.453 25.033 -18.790 1.00 40.22 82 GLN A N 1
ATOM 665 C CA . GLN A 1 82 ? -13.998 26.046 -17.874 1.00 40.22 82 GLN A CA 1
ATOM 666 C C . GLN A 1 82 ? -13.208 27.366 -17.957 1.00 40.22 82 GLN A C 1
ATOM 668 O O . GLN A 1 82 ? -12.409 27.694 -17.085 1.00 40.22 82 GLN A O 1
ATOM 673 N N . GLU A 1 83 ? -13.474 28.175 -18.983 1.00 46.81 83 GLU A N 1
ATOM 674 C CA . GLU A 1 83 ? -13.368 29.631 -18.832 1.00 46.81 83 GLU A CA 1
ATOM 675 C C . GLU A 1 83 ? -14.651 30.119 -18.142 1.00 46.81 83 GLU A C 1
ATOM 677 O O . GLU A 1 83 ? -15.601 30.490 -18.818 1.00 46.81 83 GLU A O 1
ATOM 682 N N . GLN A 1 84 ? -14.717 30.014 -16.807 1.00 42.94 84 GLN A N 1
ATOM 683 C CA . GLN A 1 84 ? -15.488 30.887 -15.899 1.00 42.94 84 GLN A CA 1
ATOM 684 C C . GLN A 1 84 ? -15.434 30.366 -14.448 1.00 42.94 84 GLN A C 1
ATOM 686 O O . GLN A 1 84 ? -15.861 29.252 -14.155 1.00 42.94 84 GLN A O 1
ATOM 691 N N . GLU A 1 85 ? -14.873 31.213 -13.577 1.00 48.72 85 GLU A N 1
ATOM 692 C CA . GLU A 1 85 ? -15.014 31.313 -12.112 1.00 48.72 85 GLU A CA 1
ATOM 693 C C . GLU A 1 85 ? -15.357 30.058 -11.278 1.00 48.72 85 GLU A C 1
ATOM 695 O O . GLU A 1 85 ? -16.506 29.646 -11.173 1.00 48.72 85 GLU A O 1
ATOM 700 N N . GLN A 1 86 ? -14.377 29.542 -10.529 1.00 39.06 86 GLN A N 1
ATOM 701 C CA . GLN A 1 86 ? -14.268 29.679 -9.062 1.00 39.06 86 GLN A CA 1
ATOM 702 C C . GLN A 1 86 ? -13.222 28.698 -8.522 1.00 39.06 86 GLN A C 1
ATOM 704 O O . GLN A 1 86 ? -13.154 27.532 -8.906 1.00 39.06 86 GLN A O 1
ATOM 709 N N . ASP A 1 87 ? -12.424 29.206 -7.588 1.00 49.84 87 ASP A N 1
ATOM 710 C CA . ASP A 1 87 ? -11.408 28.515 -6.803 1.00 49.84 87 ASP A CA 1
ATOM 711 C C . ASP A 1 87 ? -11.917 27.192 -6.196 1.00 49.84 87 ASP A C 1
ATOM 713 O O . ASP A 1 87 ? -12.579 27.156 -5.157 1.00 49.84 87 ASP A O 1
ATOM 717 N N . LYS A 1 88 ? -11.613 26.065 -6.848 1.00 47.19 88 LYS A N 1
ATOM 718 C CA . LYS A 1 88 ? -11.705 24.747 -6.218 1.00 47.19 88 LYS A CA 1
ATOM 719 C C . LYS A 1 88 ? -10.584 23.850 -6.732 1.00 47.19 88 LYS A C 1
ATOM 721 O O . LYS A 1 88 ? -10.650 23.377 -7.869 1.00 47.19 88 LYS A O 1
ATOM 726 N N . PRO A 1 89 ? -9.547 23.561 -5.925 1.00 46.97 89 PRO A N 1
ATOM 727 C CA . PRO A 1 89 ? -8.493 22.662 -6.358 1.00 46.97 89 PRO A CA 1
ATOM 728 C C . PRO A 1 89 ? -9.095 21.279 -6.609 1.00 46.97 89 PRO A C 1
ATOM 730 O O . PRO A 1 89 ? -9.727 20.681 -5.734 1.00 46.97 89 PRO A O 1
ATOM 733 N N . ARG A 1 90 ? -8.890 20.758 -7.821 1.00 52.78 90 ARG A N 1
ATOM 734 C CA . ARG A 1 90 ? -9.232 19.388 -8.207 1.00 52.78 90 ARG A CA 1
ATOM 735 C C . ARG A 1 90 ? -8.344 18.427 -7.415 1.00 52.78 90 ARG A C 1
ATOM 737 O O . ARG A 1 90 ? -7.263 18.030 -7.853 1.00 52.78 90 ARG A O 1
ATOM 744 N N . VAL A 1 91 ? -8.780 18.094 -6.201 1.00 52.34 91 VAL A N 1
ATOM 745 C CA . VAL A 1 91 ? -8.090 17.169 -5.301 1.00 52.34 91 VAL A CA 1
ATOM 746 C C . VAL A 1 91 ? -8.091 15.790 -5.955 1.00 52.34 91 VAL A C 1
ATOM 748 O O . VAL A 1 91 ? -9.070 15.052 -5.891 1.00 52.34 91 VAL A O 1
ATOM 751 N N . LYS A 1 92 ? -6.966 15.419 -6.578 1.00 58.12 92 LYS A N 1
ATOM 752 C CA . LYS A 1 92 ? -6.596 14.010 -6.764 1.00 58.12 92 LYS A CA 1
ATOM 753 C C . LYS A 1 92 ? -6.765 13.368 -5.395 1.00 58.12 92 LYS A C 1
ATOM 755 O O . LYS A 1 92 ? -6.043 13.772 -4.489 1.00 58.12 92 LYS A O 1
ATOM 760 N N . GLU A 1 93 ? -7.719 12.453 -5.225 1.00 53.44 93 GLU A N 1
ATOM 761 C CA . GLU A 1 93 ? -8.023 11.845 -3.927 1.00 53.44 93 GLU A CA 1
ATOM 762 C C . GLU A 1 93 ? -6.740 11.296 -3.312 1.00 53.44 93 GLU A C 1
ATOM 764 O O . GLU A 1 93 ? -6.214 10.241 -3.687 1.00 53.44 93 GLU A O 1
ATOM 769 N N . ALA A 1 94 ? -6.179 12.088 -2.400 1.00 58.94 94 ALA A N 1
ATOM 770 C CA . ALA A 1 94 ? -4.953 11.757 -1.728 1.00 58.94 94 ALA A CA 1
ATOM 771 C C . ALA A 1 94 ? -5.237 10.460 -0.982 1.00 58.94 94 ALA A C 1
ATOM 773 O O . ALA A 1 94 ? -6.184 10.363 -0.195 1.00 58.94 94 ALA A O 1
ATOM 774 N N . ARG A 1 95 ? -4.435 9.427 -1.256 1.00 64.12 95 ARG A N 1
ATOM 775 C CA . ARG A 1 95 ? -4.451 8.206 -0.450 1.00 64.12 95 ARG A CA 1
ATOM 776 C C . ARG A 1 95 ? -4.446 8.628 1.016 1.00 64.12 95 ARG A C 1
ATOM 778 O O . ARG A 1 95 ? -3.544 9.363 1.409 1.00 64.12 95 ARG A O 1
ATOM 785 N N . ARG A 1 96 ? -5.444 8.176 1.791 1.00 67.50 96 ARG A N 1
A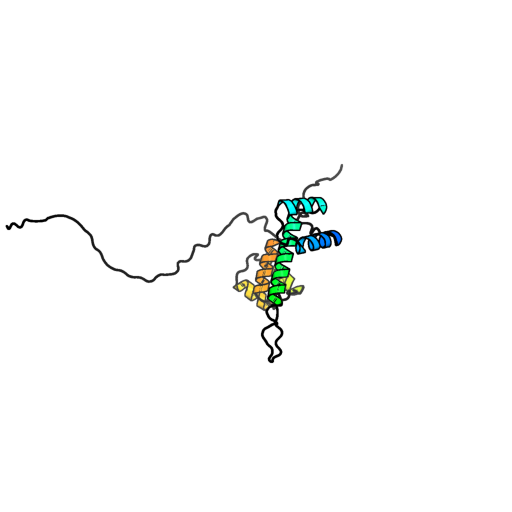TOM 786 C CA . ARG A 1 96 ? -5.615 8.581 3.197 1.00 67.50 96 ARG A CA 1
ATOM 787 C C . ARG A 1 96 ? -4.266 8.544 3.906 1.00 67.50 96 ARG A C 1
ATOM 789 O O . ARG A 1 96 ? -3.626 7.486 3.917 1.00 67.50 96 ARG A O 1
ATOM 796 N N . SER A 1 97 ? -3.875 9.675 4.493 1.00 76.38 97 SER A N 1
ATOM 797 C CA . SER A 1 97 ? -2.588 9.852 5.162 1.00 76.38 97 SER A CA 1
ATOM 798 C C . SER A 1 97 ? -2.274 8.679 6.086 1.00 76.38 97 SER A C 1
ATOM 800 O O . SER A 1 97 ? -3.162 8.071 6.705 1.00 76.38 97 SER A O 1
ATOM 802 N N . ARG A 1 98 ? -0.995 8.307 6.124 1.00 81.12 98 ARG A N 1
ATOM 803 C CA . ARG A 1 98 ? -0.522 7.202 6.952 1.00 81.12 98 ARG A CA 1
ATOM 804 C C . ARG A 1 98 ? -0.733 7.563 8.421 1.00 81.12 98 ARG A C 1
ATOM 806 O O . ARG A 1 98 ? -0.281 8.607 8.869 1.00 81.12 98 ARG A O 1
ATOM 813 N N . THR A 1 99 ? -1.405 6.691 9.165 1.00 85.44 99 THR A N 1
ATOM 814 C CA . THR A 1 99 ? -1.549 6.852 10.615 1.00 85.44 99 THR A CA 1
ATOM 815 C C . THR A 1 99 ? -0.231 6.489 11.297 1.00 85.44 99 THR A C 1
ATOM 817 O O . THR A 1 99 ? 0.318 5.416 11.033 1.00 85.44 99 THR A O 1
ATOM 820 N N . HIS A 1 100 ? 0.267 7.380 12.154 1.00 89.56 100 HIS A N 1
ATOM 821 C CA . HIS A 1 100 ? 1.399 7.130 13.042 1.00 89.56 100 HIS A CA 1
ATOM 822 C C . HIS A 1 100 ? 0.849 6.785 14.425 1.00 89.56 100 HIS A C 1
ATOM 824 O O . HIS A 1 100 ? 0.143 7.594 15.018 1.00 89.56 100 HIS A O 1
ATOM 830 N N . PHE A 1 101 ? 1.136 5.577 14.906 1.00 91.75 101 PHE A N 1
ATOM 831 C CA . PHE A 1 101 ? 0.738 5.156 16.246 1.00 91.75 101 PHE A CA 1
ATOM 832 C C . PHE A 1 101 ? 1.807 5.567 17.250 1.00 91.75 101 PHE A C 1
ATOM 834 O O . PHE A 1 101 ? 3.001 5.411 16.983 1.00 91.75 101 PHE A O 1
ATOM 841 N N . THR A 1 102 ? 1.385 6.074 18.403 1.00 95.75 102 THR A N 1
ATOM 842 C CA . THR A 1 102 ? 2.296 6.302 19.525 1.00 95.75 102 THR A CA 1
ATOM 843 C C . THR A 1 102 ? 2.742 4.963 20.119 1.00 95.75 102 THR A C 1
ATOM 845 O O . THR A 1 102 ? 2.150 3.908 19.850 1.00 95.75 102 THR A O 1
ATOM 848 N N . LYS A 1 103 ? 3.794 4.987 20.946 1.00 93.75 103 LYS A N 1
ATOM 849 C CA . LYS A 1 103 ? 4.271 3.785 21.644 1.00 93.75 103 LYS A CA 1
ATOM 850 C C . LYS A 1 103 ? 3.163 3.183 22.519 1.00 93.75 103 LYS A C 1
ATOM 852 O O . LYS A 1 103 ? 2.804 2.033 22.320 1.00 93.75 103 LYS A O 1
ATOM 857 N N . PHE A 1 104 ? 2.528 4.011 23.350 1.00 95.44 104 PHE A N 1
ATOM 858 C CA . PHE A 1 104 ? 1.405 3.622 24.210 1.00 95.44 104 PHE A CA 1
ATOM 859 C C . PHE A 1 104 ? 0.259 2.941 23.446 1.00 95.44 104 PHE A C 1
ATOM 861 O O . PHE A 1 104 ? -0.220 1.881 23.841 1.00 95.44 104 PHE A O 1
ATOM 868 N N . GLN A 1 105 ? -0.154 3.513 22.310 1.00 96.00 105 GLN A N 1
ATOM 869 C CA . GLN A 1 105 ? -1.191 2.913 21.468 1.00 96.00 105 GLN A CA 1
ATOM 870 C C . GLN A 1 105 ? -0.765 1.549 20.915 1.00 96.00 105 GLN A C 1
ATOM 872 O O . GLN A 1 105 ? -1.569 0.623 20.842 1.00 96.00 105 GLN A O 1
ATOM 877 N N . THR A 1 106 ? 0.498 1.431 20.509 1.00 96.25 106 THR A N 1
ATOM 878 C CA . THR A 1 106 ? 1.049 0.181 19.982 1.00 96.25 106 THR A CA 1
ATOM 879 C C . THR A 1 106 ? 1.100 -0.895 21.062 1.00 96.25 106 THR A C 1
ATOM 881 O O . THR A 1 106 ? 0.716 -2.026 20.779 1.00 96.25 106 THR A O 1
ATOM 884 N N . ASP A 1 107 ? 1.497 -0.545 22.286 1.00 96.56 107 ASP A N 1
ATOM 885 C CA . ASP A 1 107 ? 1.586 -1.473 23.417 1.00 96.56 107 ASP A CA 1
ATOM 886 C C . ASP A 1 107 ? 0.206 -2.066 23.756 1.00 96.56 107 ASP A C 1
ATOM 888 O O . ASP A 1 107 ? 0.064 -3.286 23.824 1.00 96.56 107 ASP A O 1
ATOM 892 N N . ILE A 1 108 ? -0.842 -1.233 23.817 1.00 96.31 108 ILE A N 1
ATOM 893 C CA . ILE A 1 108 ? -2.231 -1.694 24.020 1.00 96.31 108 ILE A CA 1
ATOM 894 C C . ILE A 1 108 ? -2.676 -2.654 22.908 1.00 96.31 108 ILE A C 1
ATOM 896 O O . ILE A 1 108 ? -3.301 -3.684 23.170 1.00 96.31 108 ILE A O 1
ATOM 900 N N . LEU A 1 109 ? -2.384 -2.323 21.646 1.00 96.94 109 LEU A N 1
ATOM 901 C CA . LEU A 1 109 ? -2.767 -3.166 20.510 1.00 96.94 109 LEU A CA 1
ATOM 902 C C . LEU A 1 109 ? -2.015 -4.503 20.509 1.00 96.94 109 LEU A C 1
ATOM 904 O O . LEU A 1 109 ? -2.586 -5.517 20.107 1.00 96.94 109 LEU A O 1
ATOM 908 N N . ILE A 1 110 ? -0.756 -4.516 20.953 1.00 96.38 110 ILE A N 1
ATOM 909 C CA . ILE A 1 110 ? 0.038 -5.738 21.107 1.00 96.38 110 ILE A CA 1
ATOM 910 C C . ILE A 1 110 ? -0.540 -6.610 22.223 1.00 96.38 110 ILE A C 1
ATOM 912 O O . ILE A 1 110 ? -0.815 -7.779 21.965 1.00 96.38 1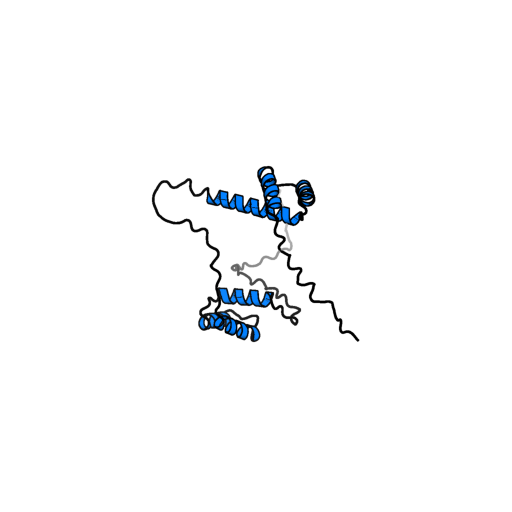10 ILE A O 1
ATOM 916 N N . GLU A 1 111 ? -0.818 -6.049 23.400 1.00 96.19 111 GLU A N 1
ATOM 917 C CA . GLU A 1 111 ? -1.418 -6.785 24.521 1.00 96.19 111 GLU A CA 1
ATOM 918 C C . GLU A 1 111 ? -2.773 -7.403 24.127 1.00 96.19 111 GLU A C 1
ATOM 920 O O . GLU A 1 111 ? -3.059 -8.575 24.387 1.00 96.19 111 GLU A O 1
ATOM 925 N N . ALA A 1 112 ? -3.614 -6.637 23.427 1.00 95.69 112 ALA A N 1
ATOM 926 C CA . ALA A 1 112 ? -4.888 -7.134 22.918 1.00 95.69 112 ALA A CA 1
ATOM 927 C C . ALA A 1 112 ? -4.711 -8.250 21.873 1.00 95.69 112 ALA A C 1
ATOM 929 O O . ALA A 1 112 ? -5.514 -9.182 21.827 1.00 95.69 112 ALA A O 1
ATOM 930 N N . PHE A 1 113 ? -3.668 -8.172 21.040 1.00 96.31 113 PHE A N 1
ATOM 931 C CA . PHE A 1 113 ? -3.354 -9.183 20.031 1.00 96.31 113 PHE A CA 1
ATOM 932 C C . PHE A 1 113 ? -2.889 -10.506 20.637 1.00 96.31 113 PHE A C 1
ATOM 934 O O . PHE A 1 113 ? -3.235 -11.562 20.109 1.00 96.31 113 PHE A O 1
ATOM 941 N N . GLU A 1 114 ? -2.134 -10.455 21.731 1.00 94.56 114 GLU A N 1
ATOM 942 C CA . GLU A 1 114 ? -1.713 -11.641 22.481 1.00 94.56 114 GLU A CA 1
ATOM 943 C C . GLU A 1 114 ? -2.910 -12.358 23.113 1.00 94.56 114 GLU A C 1
ATOM 945 O O . GLU A 1 114 ? -2.982 -13.583 23.072 1.00 94.56 114 GLU A O 1
ATOM 950 N N . LYS A 1 115 ? -3.895 -11.595 23.606 1.00 93.31 115 LYS A N 1
ATOM 951 C CA . LYS A 1 115 ? -5.152 -12.135 24.151 1.00 93.31 115 LYS A CA 1
ATOM 952 C C . LYS A 1 115 ? -6.072 -12.698 23.067 1.00 93.31 115 LYS A C 1
ATOM 954 O O . LYS A 1 115 ? -6.651 -13.766 23.239 1.00 93.31 115 LYS A O 1
ATOM 959 N N . ASN A 1 116 ? -6.253 -11.974 21.962 1.00 93.00 116 ASN A N 1
ATOM 960 C CA . ASN A 1 116 ? -7.096 -12.401 20.848 1.00 93.00 116 ASN A CA 1
ATOM 961 C C . ASN A 1 116 ? -6.592 -11.847 19.505 1.00 93.00 116 ASN A C 1
ATOM 963 O O . ASN A 1 116 ? -6.720 -10.662 19.197 1.00 93.00 116 ASN A O 1
ATOM 967 N N . ARG A 1 117 ? -6.112 -12.745 18.640 1.00 93.81 117 ARG A N 1
ATOM 968 C CA . ARG A 1 117 ? -5.585 -12.420 17.301 1.00 93.81 117 ARG A CA 1
ATOM 969 C C . ARG A 1 117 ? -6.681 -12.074 16.278 1.00 93.81 117 ARG A C 1
ATOM 971 O O . ARG A 1 117 ? -6.391 -11.463 15.238 1.00 93.81 117 ARG A O 1
ATOM 978 N N . PHE A 1 118 ? -7.931 -12.443 16.562 1.00 95.06 118 PHE A N 1
ATOM 979 C CA . PHE A 1 118 ? -9.121 -12.217 15.735 1.00 95.06 118 PHE A CA 1
ATOM 980 C C . PHE A 1 118 ? -10.216 -11.481 16.531 1.00 95.06 118 PHE A C 1
ATOM 982 O O . PHE A 1 118 ? -11.281 -12.038 16.800 1.00 95.06 118 PHE A O 1
ATOM 989 N N . PRO A 1 119 ? -9.988 -10.214 16.922 1.00 95.31 119 PRO A N 1
ATOM 990 C CA . PRO A 1 119 ? -10.989 -9.446 17.652 1.00 95.31 119 PRO A CA 1
ATOM 991 C C . PRO A 1 119 ? -12.207 -9.150 16.768 1.00 95.31 119 PRO A C 1
ATOM 993 O O . PRO A 1 119 ? -12.068 -8.675 15.634 1.00 95.31 119 PRO A O 1
ATOM 996 N N . GLY A 1 120 ? -13.404 -9.395 17.308 1.00 96.44 120 GLY A N 1
ATOM 997 C CA . GLY A 1 120 ? -14.676 -8.997 16.700 1.00 96.44 120 GLY A CA 1
ATOM 998 C C . GLY A 1 120 ? -14.881 -7.477 16.709 1.00 96.44 120 GLY A C 1
ATOM 999 O O . GLY A 1 120 ? -14.065 -6.738 17.258 1.00 96.44 120 GLY A O 1
ATOM 1000 N N . ILE A 1 121 ? -15.973 -7.001 16.102 1.00 96.56 121 ILE A N 1
ATOM 1001 C CA . ILE A 1 121 ? -16.255 -5.559 15.967 1.00 96.56 121 ILE A CA 1
ATOM 1002 C C . ILE A 1 121 ? -16.286 -4.837 17.322 1.00 96.56 121 ILE A C 1
ATOM 1004 O O . ILE A 1 121 ? -15.548 -3.875 17.504 1.00 96.56 121 ILE A O 1
ATOM 1008 N N . VAL A 1 122 ? -17.003 -5.387 18.305 1.00 97.25 122 VAL A N 1
ATOM 1009 C CA . VAL A 1 122 ? -17.155 -4.803 19.651 1.00 97.25 122 VAL A CA 1
ATOM 1010 C C . VAL A 1 122 ? -15.802 -4.612 20.344 1.00 97.25 122 VAL A C 1
ATOM 1012 O O . VAL A 1 122 ? -15.516 -3.567 20.924 1.00 97.25 122 VAL A O 1
ATOM 1015 N N . THR A 1 123 ? -14.919 -5.610 20.254 1.00 96.62 123 THR A N 1
ATOM 1016 C CA . THR A 1 123 ? -13.573 -5.519 20.833 1.00 96.62 123 THR A CA 1
ATOM 1017 C C . THR A 1 123 ? -12.747 -4.433 20.147 1.00 96.62 123 THR A C 1
ATOM 1019 O O . THR A 1 123 ? -12.026 -3.697 20.818 1.00 96.62 123 THR A O 1
ATOM 1022 N N . ARG A 1 124 ? -12.852 -4.303 18.817 1.00 97.75 124 ARG A N 1
ATOM 1023 C CA . ARG A 1 124 ? -12.124 -3.266 18.072 1.00 97.75 124 ARG A CA 1
ATOM 1024 C C . ARG A 1 124 ? -12.655 -1.864 18.361 1.00 97.75 124 ARG A C 1
ATOM 1026 O O . ARG A 1 124 ? -11.849 -0.947 18.466 1.00 97.75 124 ARG A O 1
ATOM 1033 N N . GLU A 1 125 ? -13.960 -1.698 18.552 1.00 97.62 125 GLU A N 1
ATOM 1034 C CA . GLU A 1 125 ? -14.560 -0.425 18.972 1.00 97.62 125 GLU A CA 1
ATOM 1035 C C . GLU A 1 125 ? -14.108 -0.018 20.378 1.00 97.62 125 GLU A C 1
ATOM 1037 O O . GLU A 1 1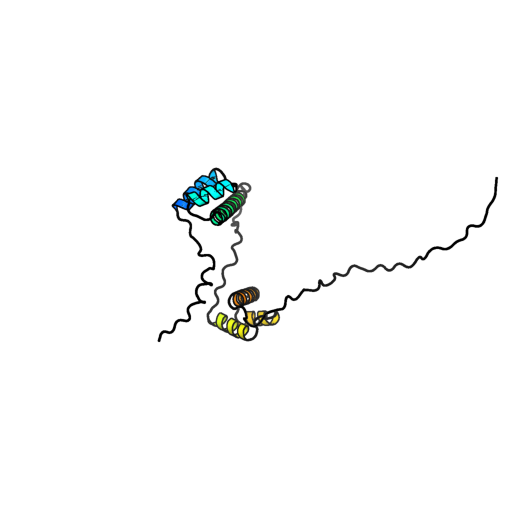25 ? -13.729 1.132 20.591 1.00 97.62 125 GLU A O 1
ATOM 1042 N N . LYS A 1 126 ? -14.034 -0.965 21.322 1.00 96.94 126 LYS A N 1
ATOM 1043 C CA . LYS A 1 126 ? -13.477 -0.697 22.658 1.00 96.94 126 LYS A CA 1
ATOM 1044 C C . LYS A 1 126 ? -12.016 -0.239 22.586 1.00 96.94 126 LYS A C 1
ATOM 1046 O O . LYS A 1 126 ? -11.635 0.726 23.244 1.00 96.94 126 LYS A O 1
ATOM 1051 N N . LEU A 1 127 ? -11.202 -0.890 21.752 1.00 96.81 127 LEU A N 1
ATOM 1052 C CA . LEU A 1 127 ? -9.818 -0.466 21.515 1.00 96.81 127 LEU A CA 1
ATOM 1053 C C . LEU A 1 127 ? -9.750 0.918 20.858 1.00 96.81 127 LEU A C 1
ATOM 1055 O O . LEU A 1 127 ? -8.858 1.698 21.187 1.00 96.81 127 LEU A O 1
ATOM 1059 N N . ALA A 1 128 ? -10.687 1.241 19.964 1.00 97.31 128 ALA A N 1
ATOM 1060 C CA . ALA A 1 128 ? -10.771 2.554 19.334 1.00 97.31 128 ALA A CA 1
ATOM 1061 C C . ALA A 1 128 ? -11.023 3.655 20.367 1.00 97.31 128 ALA A C 1
ATOM 1063 O O . ALA A 1 128 ? -10.316 4.659 20.375 1.00 97.31 128 ALA A O 1
ATOM 1064 N N . GLN A 1 129 ? -11.962 3.424 21.287 1.00 96.81 129 GLN A N 1
ATOM 1065 C CA . GLN A 1 129 ? -12.248 4.341 22.390 1.00 96.81 129 GLN A CA 1
ATOM 1066 C C . GLN A 1 129 ? -11.041 4.503 23.325 1.00 96.81 129 GLN A C 1
ATOM 1068 O O . GLN A 1 129 ? -10.686 5.621 23.680 1.00 96.81 129 GLN A O 1
ATOM 1073 N N . GLN A 1 130 ? -10.365 3.403 23.674 1.00 95.38 130 GLN A N 1
ATOM 1074 C CA . GLN A 1 130 ? -9.221 3.427 24.592 1.00 95.38 130 GLN A CA 1
ATOM 1075 C C . GLN A 1 130 ? -7.976 4.101 23.990 1.00 95.38 130 GLN A C 1
ATOM 1077 O O . GLN A 1 130 ? -7.210 4.742 24.704 1.00 95.38 130 GLN A O 1
ATOM 1082 N N . THR A 1 131 ? -7.737 3.936 22.687 1.00 94.62 131 THR A N 1
ATOM 1083 C CA . THR A 1 131 ? -6.509 4.417 22.025 1.00 94.62 131 THR A CA 1
ATOM 1084 C C . THR A 1 131 ? -6.693 5.719 21.244 1.00 94.62 131 THR A C 1
ATOM 1086 O O . THR A 1 131 ? -5.700 6.323 20.834 1.00 94.62 131 THR A O 1
ATOM 1089 N N . GLY A 1 132 ? -7.938 6.136 20.991 1.00 94.50 132 GLY A N 1
ATOM 1090 C CA . GLY A 1 132 ? -8.275 7.237 20.083 1.00 94.50 132 GLY A CA 1
ATOM 1091 C C . GLY A 1 132 ? -8.031 6.918 18.601 1.00 94.50 132 GLY A C 1
ATOM 1092 O O . GLY A 1 132 ? -8.087 7.806 17.751 1.00 94.50 132 GLY A O 1
ATOM 1093 N N . ILE A 1 133 ? -7.722 5.662 18.265 1.00 95.31 133 ILE A N 1
ATOM 1094 C CA . ILE A 1 133 ? -7.474 5.232 16.888 1.00 95.31 133 ILE A CA 1
ATOM 1095 C C . ILE A 1 133 ? -8.806 4.825 16.244 1.00 95.31 133 ILE A C 1
ATOM 1097 O O . ILE A 1 133 ? -9.536 4.036 16.835 1.00 95.31 133 ILE A O 1
ATOM 1101 N N . PRO A 1 134 ? -9.110 5.246 15.001 1.00 95.94 134 PRO A N 1
ATOM 1102 C CA . PRO A 1 134 ? -10.308 4.778 14.309 1.00 95.94 134 PRO A CA 1
ATOM 1103 C C . PRO A 1 134 ? -10.350 3.247 14.192 1.00 95.94 134 PRO A C 1
ATOM 1105 O O . PRO A 1 134 ? -9.351 2.633 13.807 1.00 95.94 134 PRO A O 1
ATOM 1108 N N . GLU A 1 135 ? -11.517 2.637 14.421 1.00 96.62 135 GLU A N 1
ATOM 1109 C CA . GLU A 1 135 ? -11.728 1.178 14.334 1.00 96.62 135 GLU A CA 1
ATOM 1110 C C . GLU A 1 135 ? -11.151 0.594 13.038 1.00 96.62 135 GLU A C 1
ATOM 1112 O O . GLU A 1 135 ? -10.418 -0.396 13.066 1.00 96.62 135 GLU A O 1
ATOM 1117 N N . SER A 1 136 ? -11.371 1.278 11.912 1.00 95.31 136 SER A N 1
ATOM 1118 C CA . SER A 1 136 ? -10.866 0.845 10.607 1.00 95.31 136 SER A CA 1
ATOM 1119 C C . SER A 1 136 ? -9.340 0.713 10.572 1.00 95.31 136 SER A C 1
ATOM 1121 O O . SER A 1 136 ? -8.799 -0.193 9.937 1.00 95.31 136 SER A O 1
ATOM 1123 N N . ARG A 1 137 ? -8.610 1.587 11.277 1.00 96.00 137 ARG A N 1
ATOM 1124 C CA . ARG A 1 137 ? -7.147 1.524 11.380 1.00 96.00 137 ARG A CA 1
ATOM 1125 C C . ARG A 1 137 ? -6.706 0.384 12.286 1.00 96.00 137 ARG A C 1
ATOM 1127 O O . ARG A 1 137 ? -5.732 -0.282 11.942 1.00 96.00 137 ARG A O 1
ATOM 1134 N N . ILE A 1 138 ? -7.441 0.116 13.363 1.00 96.31 138 ILE A N 1
ATOM 1135 C CA . ILE A 1 138 ? -7.214 -1.041 14.239 1.00 96.31 138 ILE A CA 1
ATOM 1136 C C . ILE A 1 138 ? -7.439 -2.338 13.457 1.00 96.31 138 ILE A C 1
ATOM 1138 O O . ILE A 1 138 ? -6.581 -3.214 13.466 1.00 96.31 138 ILE A O 1
ATOM 1142 N N . HIS A 1 139 ? -8.523 -2.445 12.688 1.00 96.88 139 HIS A N 1
ATOM 1143 C CA . HIS A 1 139 ? -8.784 -3.604 11.837 1.00 96.88 139 HIS A CA 1
ATOM 1144 C C . HIS A 1 139 ? -7.611 -3.875 10.876 1.00 96.88 139 HIS A C 1
ATOM 1146 O O . HIS A 1 139 ? -7.059 -4.981 10.862 1.00 96.88 139 HIS A O 1
ATOM 1152 N N . ILE A 1 140 ? -7.162 -2.861 10.129 1.00 95.75 140 ILE A N 1
ATOM 1153 C CA . ILE A 1 140 ? -6.008 -2.992 9.226 1.00 95.75 140 ILE A CA 1
ATOM 1154 C C . ILE A 1 140 ? -4.718 -3.320 9.993 1.00 95.75 140 ILE A C 1
ATOM 1156 O O . ILE A 1 140 ? -3.888 -4.089 9.504 1.00 95.75 140 ILE A O 1
ATOM 1160 N N . TRP A 1 141 ? -4.535 -2.780 11.199 1.00 96.19 141 TRP A N 1
ATOM 1161 C CA . TRP A 1 141 ? -3.399 -3.119 12.053 1.00 96.19 141 TRP A CA 1
ATOM 1162 C C . TRP A 1 141 ? -3.396 -4.610 12.414 1.00 96.19 141 TRP A C 1
ATOM 1164 O O . TRP A 1 141 ? -2.383 -5.272 12.191 1.00 96.19 141 TRP A O 1
ATOM 1174 N N . PHE A 1 142 ? -4.528 -5.173 12.852 1.00 97.12 142 PHE A N 1
ATOM 1175 C CA . PHE A 1 142 ? -4.649 -6.598 13.187 1.00 97.12 142 PHE A CA 1
ATOM 1176 C C . PHE A 1 142 ? -4.413 -7.501 11.967 1.00 97.12 142 PHE A C 1
ATOM 1178 O O . PHE A 1 142 ? -3.703 -8.502 12.074 1.00 97.12 142 PHE A O 1
ATOM 1185 N N . GLN A 1 143 ? -4.932 -7.131 10.789 1.00 96.06 143 GLN A N 1
ATOM 1186 C CA . GLN A 1 143 ? -4.637 -7.845 9.539 1.00 96.06 143 GLN A CA 1
ATOM 1187 C C . GLN A 1 143 ? -3.130 -7.854 9.235 1.00 96.06 143 GLN A C 1
ATOM 1189 O O . GLN A 1 143 ? -2.542 -8.912 8.999 1.00 96.06 143 GLN A O 1
ATOM 1194 N N . ASN A 1 144 ? -2.487 -6.686 9.299 1.00 95.56 144 ASN A N 1
ATOM 1195 C CA . ASN A 1 144 ? -1.053 -6.549 9.050 1.00 95.56 144 ASN A CA 1
ATOM 1196 C C . ASN A 1 144 ? -0.202 -7.290 10.089 1.00 95.56 144 ASN A C 1
ATOM 1198 O O . ASN A 1 144 ? 0.845 -7.841 9.742 1.00 95.56 144 ASN A O 1
ATOM 1202 N N . ARG A 1 145 ? -0.636 -7.312 11.354 1.00 95.06 145 ARG A N 1
ATOM 1203 C CA . ARG A 1 145 ? 0.050 -8.015 12.442 1.00 95.06 145 ARG A CA 1
ATOM 1204 C C . ARG A 1 145 ? 0.013 -9.526 12.217 1.00 95.06 145 ARG A C 1
ATOM 1206 O O . ARG A 1 145 ? 1.070 -10.152 12.251 1.00 95.06 145 ARG A O 1
ATOM 1213 N N . ARG A 1 146 ? -1.151 -10.096 11.874 1.00 95.44 146 ARG A N 1
ATOM 1214 C CA . ARG A 1 146 ? -1.283 -11.528 11.540 1.00 95.44 146 ARG A CA 1
ATOM 1215 C C . ARG A 1 146 ? -0.447 -11.935 10.328 1.00 95.44 146 ARG A C 1
ATOM 1217 O O . ARG A 1 146 ? 0.198 -12.973 10.368 1.00 95.44 146 ARG A O 1
ATOM 1224 N N . ALA A 1 147 ? -0.401 -11.108 9.282 1.00 91.56 147 ALA A N 1
ATOM 1225 C CA . ALA A 1 147 ? 0.406 -11.396 8.093 1.00 91.56 147 ALA A CA 1
ATOM 1226 C C . ALA A 1 147 ? 1.919 -11.459 8.387 1.00 91.56 147 ALA A C 1
ATOM 1228 O O . ALA A 1 147 ? 2.663 -12.141 7.685 1.00 91.56 147 ALA A O 1
ATOM 1229 N N . ARG A 1 148 ? 2.390 -10.735 9.412 1.00 89.94 148 ARG A N 1
ATOM 1230 C CA . ARG A 1 148 ? 3.802 -10.738 9.836 1.00 89.94 148 ARG A CA 1
ATOM 1231 C C . ARG A 1 148 ? 4.117 -11.825 10.855 1.00 89.94 148 ARG A C 1
ATOM 1233 O O . ARG A 1 148 ? 5.234 -12.329 10.847 1.00 89.94 148 ARG A O 1
ATOM 1240 N N . HIS A 1 149 ? 3.144 -12.177 11.688 1.00 86.50 149 HIS A N 1
ATOM 1241 C CA . HIS A 1 149 ? 3.258 -13.202 12.718 1.00 86.50 149 HIS A CA 1
ATOM 1242 C C . HIS A 1 149 ? 2.250 -14.317 12.444 1.00 86.50 149 HIS A C 1
ATOM 1244 O O . HIS A 1 149 ? 1.263 -14.399 13.174 1.00 86.50 149 HIS A O 1
ATOM 1250 N N . PRO A 1 150 ? 2.430 -15.134 11.392 1.00 78.25 150 PRO A N 1
ATOM 1251 C CA . PRO A 1 150 ? 1.582 -16.299 11.172 1.00 78.25 150 PRO A CA 1
ATOM 1252 C C . PRO A 1 150 ? 1.671 -17.222 12.390 1.00 78.25 150 PRO A C 1
ATOM 1254 O O . PRO A 1 150 ? 2.748 -17.410 12.951 1.00 78.25 150 PRO A O 1
ATOM 1257 N N . ASP A 1 151 ? 0.523 -17.720 12.837 1.00 77.19 151 ASP A N 1
ATOM 1258 C CA . ASP A 1 151 ? 0.462 -18.654 13.958 1.00 77.19 151 ASP A CA 1
ATOM 1259 C C . ASP A 1 151 ? 0.998 -20.016 13.484 1.00 77.19 151 ASP A C 1
ATOM 1261 O O . ASP A 1 151 ? 0.423 -20.571 12.544 1.00 77.19 151 ASP A O 1
ATOM 1265 N N . PRO A 1 152 ? 2.090 -20.552 14.061 1.00 62.34 152 PRO A N 1
ATOM 1266 C CA . PRO A 1 152 ? 2.603 -21.865 13.679 1.00 62.34 152 PRO A CA 1
ATOM 1267 C C . PRO A 1 152 ? 1.650 -23.018 14.052 1.00 62.34 152 PRO A C 1
ATOM 1269 O O . PRO A 1 152 ? 1.850 -24.126 13.564 1.00 62.34 152 PRO A O 1
ATOM 1272 N N . GLY A 1 153 ? 0.620 -22.774 14.877 1.00 59.66 153 GLY A N 1
ATOM 1273 C CA . GLY A 1 153 ? -0.309 -23.795 15.372 1.00 59.66 153 GLY A CA 1
ATOM 1274 C C . GLY A 1 153 ? -1.667 -23.894 14.665 1.00 59.66 153 GLY A C 1
ATOM 1275 O O . GLY A 1 153 ? -2.433 -24.796 14.989 1.00 59.66 153 GLY A O 1
ATOM 1276 N N . GLN A 1 154 ? -1.999 -23.022 13.704 1.00 55.25 154 GLN A N 1
ATOM 1277 C CA . GLN A 1 154 ? -3.285 -23.085 12.984 1.00 55.25 154 GLN A CA 1
ATOM 1278 C C . GLN A 1 154 ? -3.114 -23.568 11.538 1.00 55.25 154 GLN A C 1
ATOM 1280 O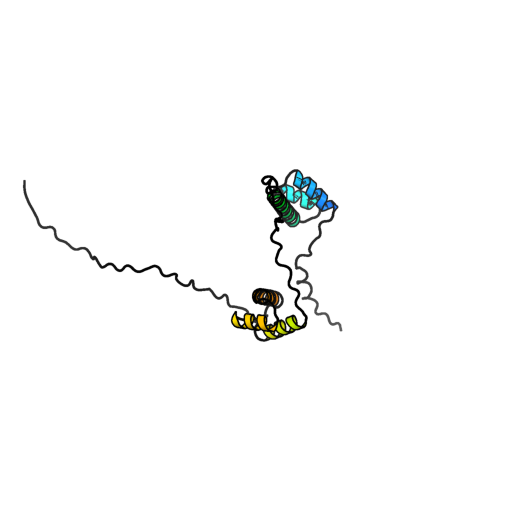 O . GLN A 1 154 ? -3.135 -22.792 10.583 1.00 55.25 154 GLN A O 1
ATOM 1285 N N . ASN A 1 155 ? -2.986 -24.886 11.381 1.00 45.50 155 ASN A N 1
ATOM 1286 C CA . ASN A 1 155 ? -3.404 -25.575 10.164 1.00 45.50 155 ASN A CA 1
ATOM 1287 C C . ASN A 1 155 ? -4.929 -25.810 10.243 1.00 45.50 155 ASN A C 1
ATOM 1289 O O . ASN A 1 155 ? -5.399 -26.391 11.216 1.00 45.50 155 ASN A O 1
ATOM 1293 N N . THR A 1 156 ? -5.679 -25.398 9.208 1.00 48.72 156 THR A N 1
ATOM 1294 C CA . THR A 1 156 ? -7.158 -25.471 9.054 1.00 48.72 156 THR A CA 1
ATOM 1295 C C . THR A 1 156 ? -7.936 -24.504 9.972 1.00 48.72 156 THR A C 1
ATOM 1297 O O . THR A 1 156 ? -7.729 -24.460 11.172 1.00 48.72 156 THR A O 1
ATOM 1300 N N . GLN A 1 157 ? -8.789 -23.603 9.479 1.00 41.25 157 GLN A N 1
ATOM 1301 C CA . GLN A 1 157 ? -10.054 -23.880 8.799 1.00 41.25 157 GLN A CA 1
ATOM 1302 C C . GLN A 1 157 ? -10.353 -22.790 7.751 1.00 41.25 157 GLN A C 1
ATOM 1304 O O . GLN A 1 157 ? -10.464 -21.605 8.066 1.00 41.25 157 GLN A O 1
ATOM 1309 N N . LYS A 1 158 ? -10.552 -23.204 6.496 1.00 37.50 158 LYS A N 1
ATOM 1310 C CA . LYS A 1 158 ? -11.422 -22.474 5.572 1.00 37.50 158 LYS A CA 1
ATOM 1311 C C . LYS A 1 158 ? -12.827 -22.579 6.161 1.00 37.50 158 LYS A C 1
ATOM 1313 O O . LYS A 1 158 ? -13.383 -23.669 6.147 1.00 37.50 158 LYS A O 1
ATOM 1318 N N . THR A 1 159 ? -13.393 -21.497 6.675 1.00 37.69 159 THR A N 1
ATOM 1319 C CA . THR A 1 159 ? -14.842 -21.413 6.860 1.00 37.69 159 THR A CA 1
ATOM 1320 C C . THR A 1 159 ? -15.464 -21.138 5.486 1.00 37.69 159 THR A C 1
ATOM 1322 O O . THR A 1 159 ? -15.204 -20.084 4.899 1.00 37.69 159 THR A O 1
ATOM 1325 N N . PRO A 1 160 ? -16.256 -22.060 4.912 1.00 38.09 160 PRO A N 1
ATOM 1326 C CA . PRO A 1 160 ? -17.154 -21.710 3.828 1.00 38.09 160 PRO A CA 1
ATOM 1327 C C . PRO A 1 160 ? -18.275 -20.885 4.460 1.00 38.09 160 PRO A C 1
ATOM 1329 O O . PRO A 1 160 ? -18.989 -21.364 5.338 1.00 38.09 160 PRO A O 1
ATOM 1332 N N . HIS A 1 161 ? -18.420 -19.633 4.043 1.00 41.00 161 HIS A N 1
ATOM 1333 C CA . HIS A 1 161 ? -19.664 -18.914 4.278 1.00 41.00 161 HIS A CA 1
ATOM 1334 C C . HIS A 1 161 ? -20.803 -19.697 3.598 1.00 41.00 161 HIS A C 1
ATOM 1336 O O . HIS A 1 161 ? -20.710 -19.925 2.389 1.00 41.00 161 HIS A O 1
ATOM 1342 N N . PRO A 1 162 ? -21.872 -20.106 4.305 1.00 43.91 162 PRO A N 1
ATOM 1343 C CA . PRO A 1 162 ? -23.107 -20.473 3.632 1.00 43.91 162 PRO A CA 1
ATOM 1344 C C . PRO A 1 162 ? -23.717 -19.187 3.044 1.00 43.91 162 PRO A C 1
ATOM 1346 O O . PRO A 1 162 ? -23.739 -18.160 3.732 1.00 43.91 162 PRO A O 1
ATOM 1349 N N . PRO A 1 163 ? -24.197 -19.181 1.788 1.00 38.59 163 PRO A N 1
ATOM 1350 C CA . PRO A 1 163 ? -24.942 -18.042 1.279 1.00 38.59 163 PRO A CA 1
ATOM 1351 C C . PRO A 1 163 ? -26.276 -17.979 2.029 1.00 38.59 163 PRO A C 1
ATOM 1353 O O . PRO A 1 163 ? -27.121 -18.861 1.888 1.00 38.59 163 PRO A O 1
ATOM 1356 N N . GLN A 1 164 ? -26.452 -16.947 2.857 1.00 39.12 164 GLN A N 1
ATOM 1357 C CA . GLN A 1 164 ? -27.759 -16.626 3.414 1.00 39.12 164 GLN A CA 1
ATOM 1358 C C . GLN A 1 164 ? -28.691 -16.200 2.281 1.00 39.12 164 GLN A C 1
ATOM 1360 O O . GLN A 1 164 ? -28.477 -15.207 1.587 1.00 39.12 164 GLN A O 1
ATOM 1365 N N . SER A 1 165 ? -29.727 -17.010 2.146 1.00 34.28 165 SER A N 1
ATOM 1366 C CA . SER A 1 165 ? -30.918 -16.879 1.333 1.00 34.28 165 SER A CA 1
ATOM 1367 C C . SER A 1 165 ? -31.512 -15.473 1.418 1.00 34.28 165 SER A C 1
ATOM 1369 O O . SER A 1 165 ? -31.931 -15.024 2.485 1.00 34.28 165 SER A O 1
ATOM 1371 N N . SER A 1 166 ? -31.596 -14.792 0.276 1.00 38.75 166 SER A N 1
ATOM 1372 C CA . SER A 1 166 ? -32.519 -13.675 0.089 1.00 38.75 166 SER A CA 1
ATOM 1373 C C . SER A 1 166 ? -33.886 -14.258 -0.250 1.00 38.75 166 SER A C 1
ATOM 1375 O O . SER A 1 166 ? -34.030 -15.035 -1.192 1.00 38.75 166 SER A O 1
ATOM 1377 N N . GLN A 1 167 ? -34.867 -13.915 0.569 1.00 37.72 167 GLN A N 1
ATOM 1378 C CA . GLN A 1 167 ? -36.265 -14.283 0.424 1.00 37.72 167 GLN A CA 1
ATOM 1379 C C . GLN A 1 167 ? -36.831 -13.741 -0.901 1.00 37.72 167 GLN A C 1
ATOM 1381 O O . GLN A 1 167 ? -36.733 -12.547 -1.177 1.00 37.72 167 GLN A O 1
ATOM 1386 N N . GLY A 1 168 ? -37.439 -14.621 -1.699 1.00 32.69 168 GLY A N 1
ATOM 1387 C CA . GLY A 1 168 ? -38.391 -14.271 -2.755 1.00 32.69 168 GLY A CA 1
ATOM 1388 C C . GLY A 1 168 ? -39.820 -14.527 -2.254 1.00 32.69 168 GLY A C 1
ATOM 1389 O O . GLY A 1 168 ? -40.018 -15.483 -1.496 1.00 32.69 168 GLY A O 1
ATOM 1390 N N . PRO A 1 169 ? -40.809 -13.687 -2.607 1.00 42.47 169 PRO A N 1
ATOM 1391 C CA . PRO A 1 169 ? -42.139 -13.778 -2.034 1.00 42.47 169 PRO A CA 1
ATOM 1392 C C . PRO A 1 169 ? -42.957 -14.927 -2.628 1.00 42.47 169 PRO A C 1
ATOM 1394 O O . PRO A 1 169 ? -42.868 -15.290 -3.798 1.00 42.47 169 PRO A O 1
ATOM 1397 N N . THR A 1 170 ? -43.777 -15.475 -1.744 1.00 35.06 170 THR A N 1
ATOM 1398 C CA . THR A 1 170 ? -44.745 -16.557 -1.894 1.00 35.06 170 THR A CA 1
ATOM 1399 C C . THR A 1 170 ? -45.796 -16.310 -2.975 1.00 35.06 170 THR A C 1
ATOM 1401 O O . THR A 1 170 ? -46.479 -15.290 -2.914 1.00 35.06 170 THR A O 1
ATOM 1404 N N . GLN A 1 171 ? -46.077 -17.316 -3.811 1.00 43.69 171 GLN A N 1
ATOM 1405 C CA . GLN A 1 171 ? -47.436 -17.581 -4.298 1.00 43.69 171 GLN A CA 1
ATOM 1406 C C . GLN A 1 171 ? -47.720 -19.091 -4.303 1.00 43.69 171 GLN A C 1
ATOM 1408 O O . GLN A 1 171 ? -47.092 -19.872 -5.013 1.00 43.69 171 GLN A O 1
ATOM 1413 N N . LYS A 1 172 ? -48.675 -19.488 -3.454 1.00 36.16 172 LYS A N 1
ATOM 1414 C CA . LYS A 1 172 ? -49.380 -20.771 -3.498 1.00 36.16 172 LYS A CA 1
ATOM 1415 C C . LYS A 1 172 ? -50.395 -20.714 -4.640 1.00 36.16 172 LYS A C 1
ATOM 1417 O O . LYS A 1 172 ? -51.252 -19.839 -4.609 1.00 36.16 172 LYS A O 1
ATOM 1422 N N . THR A 1 173 ? -50.400 -21.703 -5.528 1.00 42.75 173 THR A N 1
ATOM 1423 C CA . THR A 1 173 ? -51.613 -22.085 -6.268 1.00 42.75 173 THR A CA 1
ATOM 1424 C C . THR A 1 173 ? -51.655 -23.590 -6.496 1.00 42.75 173 THR A C 1
ATOM 1426 O O . THR A 1 173 ? -50.671 -24.233 -6.844 1.00 42.75 173 THR A O 1
ATOM 1429 N N . VAL A 1 174 ? -52.839 -24.110 -6.203 1.00 40.47 174 VAL A N 1
ATOM 1430 C CA . VAL A 1 174 ? -53.312 -25.490 -6.158 1.00 40.47 174 VAL A CA 1
ATOM 1431 C C . VAL A 1 174 ? -53.191 -26.232 -7.497 1.00 40.47 174 VAL A C 1
ATOM 1433 O O . VAL A 1 174 ? -53.590 -25.721 -8.535 1.00 40.47 174 VAL A O 1
ATOM 1436 N N . GLY A 1 175 ? -52.700 -27.473 -7.407 1.00 34.78 175 GLY A N 1
ATOM 1437 C CA . GLY A 1 175 ? -53.294 -28.705 -7.943 1.00 34.78 175 GLY A CA 1
ATOM 1438 C C . GLY A 1 175 ? -53.858 -28.743 -9.367 1.00 34.78 175 GLY A C 1
ATOM 1439 O O . GLY A 1 175 ? -54.907 -28.170 -9.647 1.00 34.78 175 GLY A O 1
ATOM 1440 N N . LYS A 1 176 ? -53.295 -29.632 -10.197 1.00 40.41 176 LYS A N 1
ATOM 1441 C CA . LYS A 1 176 ? -54.095 -30.433 -11.137 1.00 40.41 176 LYS A CA 1
ATOM 1442 C C . LYS A 1 176 ? -53.354 -31.709 -11.552 1.00 40.41 176 LYS A C 1
ATOM 1444 O O . LYS A 1 176 ? -52.354 -31.654 -12.259 1.00 40.41 176 LYS A O 1
ATOM 1449 N N . LEU A 1 177 ? -53.869 -32.847 -11.088 1.00 36.44 177 LEU A N 1
ATOM 1450 C CA . LEU A 1 177 ? -53.597 -34.175 -11.637 1.00 36.44 177 LEU A CA 1
ATOM 1451 C C . LEU A 1 177 ? -54.370 -34.358 -12.953 1.00 36.44 177 LEU A C 1
ATOM 1453 O O . LEU A 1 177 ? -55.512 -33.918 -13.073 1.00 36.44 177 LEU A O 1
ATOM 1457 N N . ALA A 1 178 ? -53.772 -35.092 -13.884 1.00 48.12 178 ALA A N 1
ATOM 1458 C CA . ALA A 1 178 ? -54.420 -35.833 -14.967 1.00 48.12 178 ALA A CA 1
ATOM 1459 C C . ALA A 1 178 ? -53.473 -36.996 -15.355 1.00 48.12 178 ALA A C 1
ATOM 1461 O O . ALA A 1 178 ? -52.305 -36.938 -14.960 1.00 48.12 178 ALA A O 1
ATOM 1462 N N . PRO A 1 179 ? -53.871 -38.003 -16.160 1.00 48.81 179 PRO A N 1
ATOM 1463 C CA . PRO A 1 179 ? -55.192 -38.276 -16.741 1.00 48.81 179 PRO A CA 1
ATOM 1464 C C . PRO A 1 179 ? -55.640 -39.750 -16.576 1.00 48.81 179 PRO A C 1
ATOM 1466 O O . PRO A 1 179 ? -54.825 -40.634 -16.328 1.00 48.81 179 PRO A O 1
ATOM 1469 N N . SER A 1 180 ? -56.923 -40.051 -16.814 1.00 37.59 180 SER A N 1
ATOM 1470 C CA . SER A 1 180 ? -57.367 -41.363 -17.327 1.00 37.59 180 SER A CA 1
ATOM 1471 C C . SER A 1 180 ? -58.789 -41.304 -17.903 1.00 37.59 180 SER A C 1
ATOM 1473 O O . SER A 1 180 ? -59.744 -41.130 -17.162 1.00 37.59 180 SER A O 1
ATOM 1475 N N . LYS A 1 181 ? -58.855 -41.480 -19.232 1.00 38.41 181 LYS A N 1
ATOM 1476 C CA . LYS A 1 181 ? -59.794 -42.296 -20.035 1.00 38.41 181 LYS A CA 1
ATOM 1477 C C . LYS A 1 181 ? -61.307 -42.155 -19.783 1.00 38.41 181 LYS A C 1
ATOM 1479 O O . LYS A 1 181 ? -61.792 -42.642 -18.779 1.00 38.41 181 LYS A O 1
ATOM 1484 N N . THR A 1 182 ? -62.036 -41.647 -20.785 1.00 39.81 182 THR A N 1
ATOM 1485 C CA . THR A 1 182 ? -62.896 -42.430 -21.713 1.00 39.81 182 THR A CA 1
ATOM 1486 C C . THR A 1 182 ? -63.650 -41.473 -22.644 1.00 39.81 182 THR A C 1
ATOM 1488 O O . THR A 1 182 ? -64.370 -40.599 -22.173 1.00 39.81 182 THR A O 1
ATOM 1491 N N . LEU A 1 183 ? -63.488 -41.645 -23.960 1.00 40.50 183 LEU A N 1
ATOM 1492 C CA . LEU A 1 183 ? -64.336 -41.038 -24.989 1.00 40.50 183 LEU A CA 1
ATOM 1493 C C . LEU A 1 183 ? -65.428 -42.047 -25.351 1.00 40.50 183 LEU A C 1
ATOM 1495 O O . LEU A 1 183 ? -65.128 -43.179 -25.726 1.00 40.50 183 LEU A O 1
ATOM 1499 N N . THR A 1 184 ? -66.679 -41.618 -25.214 1.00 50.22 184 THR A N 1
ATOM 1500 C CA . THR A 1 184 ? -67.864 -42.292 -25.742 1.00 50.22 184 THR A CA 1
ATOM 1501 C C . THR A 1 184 ? -68.307 -41.602 -27.031 1.00 50.22 184 THR A C 1
ATOM 1503 O O . THR A 1 184 ? -68.221 -40.385 -27.166 1.00 50.22 184 THR A O 1
ATOM 1506 N N . SER A 1 185 ? -68.745 -42.457 -27.948 1.00 35.19 185 SER A N 1
ATOM 1507 C CA . SER A 1 185 ? -69.339 -42.274 -29.271 1.00 35.19 185 SER A CA 1
ATOM 1508 C C . SER A 1 185 ? -70.239 -41.046 -29.474 1.00 35.19 185 SER A C 1
ATOM 1510 O O . SER A 1 185 ? -71.096 -40.756 -28.640 1.00 35.19 185 SER A O 1
ATOM 1512 N N . SER A 1 186 ? -70.134 -40.429 -30.657 1.00 44.16 186 SER A N 1
ATOM 1513 C CA . SER A 1 186 ? -71.290 -39.851 -31.349 1.00 44.16 186 SER A CA 1
ATOM 1514 C C . SER A 1 186 ? -71.132 -39.996 -32.865 1.00 44.16 186 SER A C 1
ATOM 1516 O O . SER A 1 186 ? -70.080 -39.689 -33.425 1.00 44.16 186 SER A O 1
ATOM 1518 N N . ALA A 1 187 ? -72.192 -40.502 -33.489 1.00 43.09 187 ALA A N 1
ATOM 1519 C CA . ALA A 1 187 ? -72.389 -40.677 -34.921 1.00 43.09 187 ALA A CA 1
ATOM 1520 C C . ALA A 1 187 ? -73.113 -39.462 -35.535 1.00 43.09 187 ALA A C 1
ATOM 1522 O O . ALA A 1 187 ? -73.738 -38.698 -34.798 1.00 43.09 187 ALA A O 1
ATOM 1523 N N . SER A 1 188 ? -73.070 -39.374 -36.875 1.00 43.16 188 SER A N 1
ATOM 1524 C CA . SER A 1 188 ? -73.766 -38.488 -37.849 1.00 43.16 188 SER A CA 1
ATOM 1525 C C . SER A 1 188 ? -72.695 -37.803 -38.714 1.00 43.16 188 SER A C 1
ATOM 1527 O O . SER A 1 188 ? -71.818 -37.153 -38.157 1.00 43.16 188 SER A O 1
ATOM 1529 N N . VAL A 1 189 ? -72.621 -37.925 -40.042 1.00 43.22 189 VAL A N 1
ATOM 1530 C CA . VAL A 1 189 ? -73.555 -38.290 -41.127 1.00 43.22 189 VAL A CA 1
ATOM 1531 C C . VAL A 1 189 ? -72.795 -39.115 -42.164 1.00 43.22 189 VAL A C 1
ATOM 1533 O O . VAL A 1 189 ? -71.586 -38.840 -42.335 1.00 43.22 189 VAL A O 1
#